Protein 6R17 (pdb70)

Radius of gyration: 38.99 Å; Cα contacts (8 Å, |Δi|>4): 130; chains: 4; bounding box: 137×45×54 Å

Structure (mmCIF, N/CA/C/O backbone):
data_6R17
#
_entry.id   6R17
#
_cell.length_a   88.520
_cell.length_b   24.190
_cell.length_c   88.480
_cell.angle_alpha   90.00
_cell.angle_beta   115.74
_cell.angle_gamma   90.00
#
_symmetry.space_group_name_H-M   'P 1 21 1'
#
loop_
_entity.id
_entity.type
_entity.pdbx_description
1 polymer 'Synaptonemal complex central element protein 2'
2 polymer 'Testis-expressed protein 12'
3 water water
#
loop_
_atom_site.group_PDB
_atom_site.id
_atom_site.type_symbol
_atom_site.label_atom_id
_atom_site.label_alt_id
_atom_site.label_comp_id
_atom_site.label_asym_id
_atom_site.label_entity_id
_atom_site.label_seq_id
_atom_site.pdbx_PDB_ins_code
_atom_site.Cartn_x
_atom_site.Cartn_y
_atom_site.Cartn_z
_atom_site.occupancy
_atom_site.B_iso_or_equiv
_atom_site.auth_seq_id
_atom_site.auth_comp_id
_atom_site.auth_asym_id
_atom_site.auth_atom_id
_atom_site.pdbx_PDB_model_num
ATOM 1 N N . LEU A 1 5 ? -48.004 -16.904 45.490 1.00 103.65 58 LEU A N 1
ATOM 2 C CA . LEU A 1 5 ? -47.033 -17.258 46.518 1.00 105.67 58 LEU A CA 1
ATOM 3 C C . LEU A 1 5 ? -45.812 -17.937 45.906 1.00 119.08 58 LEU A C 1
ATOM 4 O O . LEU A 1 5 ? -44.673 -17.530 46.141 1.00 120.24 58 LEU A O 1
ATOM 9 N N . TYR A 1 6 ? -46.069 -18.982 45.118 1.00 131.46 59 TYR A N 1
ATOM 10 C CA . TYR A 1 6 ? -45.011 -19.625 44.346 1.00 121.36 59 TYR A CA 1
ATOM 11 C C . TYR A 1 6 ? -44.523 -18.688 43.254 1.00 107.02 59 TYR A C 1
ATOM 12 O O . TYR A 1 6 ? -43.314 -18.577 42.988 1.00 104.16 59 TYR A O 1
ATOM 21 N N . PHE A 1 7 ? -45.476 -18.002 42.623 1.00 105.57 60 PHE A N 1
ATOM 22 C CA . PHE A 1 7 ? -45.181 -17.097 41.527 1.00 111.73 60 PHE A CA 1
ATOM 23 C C . PHE A 1 7 ? -44.251 -15.985 41.983 1.00 123.45 60 PHE A C 1
ATOM 24 O O . PHE A 1 7 ? -43.335 -15.606 41.256 1.00 143.15 60 PHE A O 1
ATOM 32 N N . SER A 1 8 ? -44.459 -15.461 43.193 1.00 113.52 61 SER A N 1
ATOM 33 C CA . SER A 1 8 ? -43.569 -14.429 43.719 1.00 117.23 61 SER A CA 1
ATOM 34 C C . SER A 1 8 ? -42.165 -14.966 43.994 1.00 113.87 61 SER A C 1
ATOM 35 O O . SER A 1 8 ? -41.181 -14.235 43.828 1.00 123.41 61 SER A O 1
ATOM 38 N N . SER A 1 9 ? -42.046 -16.222 44.433 1.00 98.74 62 SER A N 1
ATOM 39 C CA . SER A 1 9 ? -40.723 -16.816 44.621 1.00 92.52 62 SER A CA 1
ATOM 40 C C . SER A 1 9 ? -39.974 -16.897 43.294 1.00 101.45 62 SER A C 1
ATOM 41 O O . SER A 1 9 ? -38.811 -16.473 43.183 1.00 110.38 62 SER A O 1
ATOM 44 N N . LEU A 1 10 ? -40.641 -17.406 42.257 1.00 102.13 63 LEU A N 1
ATOM 45 C CA . LEU A 1 10 ? -39.990 -17.417 40.953 1.00 100.01 63 LEU A CA 1
ATOM 46 C C . LEU A 1 10 ? -39.803 -15.999 40.423 1.00 99.33 63 LEU A C 1
ATOM 47 O O . LEU A 1 10 ? -38.927 -15.771 39.588 1.00 108.11 63 LEU A O 1
ATOM 52 N N . ASP A 1 11 ? -40.618 -15.045 40.883 1.00 89.53 64 ASP A N 1
ATOM 53 C CA . ASP A 1 11 ? -40.418 -13.645 40.519 1.00 93.48 64 ASP A CA 1
ATOM 54 C C . ASP A 1 11 ? -39.125 -13.103 41.093 1.00 108.14 64 ASP A C 1
ATOM 55 O O . ASP A 1 11 ? -38.418 -12.333 40.435 1.00 110.61 64 ASP A O 1
ATOM 60 N N . SER A 1 12 ? -38.818 -13.467 42.333 1.00 104.61 65 SER A N 1
ATOM 61 C CA . SER A 1 12 ? -37.534 -13.082 42.899 1.00 121.84 65 SER A CA 1
ATOM 62 C C . SER A 1 12 ? -36.406 -13.750 42.135 1.00 123.98 65 SER A C 1
ATOM 63 O O . SER A 1 12 ? -35.350 -13.147 41.914 1.00 140.68 65 SER A O 1
ATOM 66 N N . SER A 1 13 ? -36.628 -14.991 41.696 1.00 107.42 66 SER A N 1
ATOM 67 C CA . SER A 1 13 ? -35.642 -15.645 40.838 1.00 108.10 66 SER A CA 1
ATOM 68 C C . SER A 1 13 ? -35.429 -14.863 39.542 1.00 103.57 66 SER A C 1
ATOM 69 O O . SER A 1 13 ? -34.290 -14.685 39.095 1.00 116.52 66 SER A O 1
ATOM 72 N N . ILE A 1 14 ? -36.517 -14.389 38.930 1.00 87.12 67 ILE A N 1
ATOM 73 C CA . ILE A 1 14 ? -36.429 -13.607 37.696 1.00 71.41 67 ILE A CA 1
ATOM 74 C C . ILE A 1 14 ? -35.685 -12.296 37.936 1.00 80.87 67 ILE A C 1
ATOM 75 O O . ILE A 1 14 ? -34.832 -11.887 37.130 1.00 98.73 67 ILE A O 1
ATOM 80 N N . ASP A 1 15 ? -35.995 -11.621 39.047 1.00 87.92 68 ASP A N 1
ATOM 81 C CA . ASP A 1 15 ? -35.319 -10.369 39.366 1.00 95.87 68 ASP A CA 1
ATOM 82 C C . ASP A 1 15 ? -33.828 -10.603 39.532 1.00 82.35 68 ASP A C 1
ATOM 83 O O . ASP A 1 15 ? -32.999 -9.866 38.980 1.00 82.42 68 ASP A O 1
ATOM 88 N N . ILE A 1 16 ? -33.472 -11.646 40.282 1.00 78.44 69 ILE A N 1
ATOM 89 C CA . ILE A 1 16 ? -32.068 -11.957 40.510 1.00 80.94 69 ILE A CA 1
ATOM 90 C C . ILE A 1 16 ? -31.369 -12.314 39.203 1.00 87.27 69 ILE A C 1
ATOM 91 O O . ILE A 1 16 ? -30.238 -11.892 38.970 1.00 106.65 69 ILE A O 1
ATOM 96 N N . LEU A 1 17 ? -32.035 -13.056 38.312 1.00 78.22 70 LEU A N 1
ATOM 97 C CA . LEU A 1 17 ? -31.399 -13.417 37.042 1.00 69.27 70 LEU A CA 1
ATOM 98 C C . LEU A 1 17 ? -31.128 -12.195 36.171 1.00 79.85 70 LEU A C 1
ATOM 99 O O . LEU A 1 17 ? -30.016 -12.021 35.652 1.00 97.21 70 LEU A O 1
ATOM 104 N N . GLN A 1 18 ? -32.134 -11.336 35.992 1.00 75.48 71 GLN A N 1
ATOM 105 C CA . GLN A 1 18 ? -31.932 -10.150 35.160 1.00 83.48 71 GLN A CA 1
ATOM 106 C C . GLN A 1 18 ? -30.865 -9.231 35.756 1.00 82.38 71 GLN A C 1
ATOM 107 O O . GLN A 1 18 ? -29.997 -8.705 35.036 1.00 93.48 71 GLN A O 1
ATOM 113 N N . LYS A 1 19 ? -30.912 -9.028 37.075 1.00 69.25 72 LYS A N 1
ATOM 114 C CA . LYS A 1 19 ? -29.958 -8.133 37.716 1.00 70.00 72 LYS A CA 1
ATOM 115 C C . LYS A 1 19 ? -28.553 -8.725 37.703 1.00 68.16 72 LYS A C 1
ATOM 116 O O . LYS A 1 19 ? -27.569 -7.989 37.553 1.00 89.58 72 LYS A O 1
ATOM 122 N N . ARG A 1 20 ? -28.441 -10.049 37.846 1.00 67.04 73 ARG A N 1
ATOM 123 C CA . ARG A 1 20 ? -27.155 -10.715 37.684 1.00 65.43 73 ARG A CA 1
ATOM 124 C C . ARG A 1 20 ? -26.618 -10.511 36.282 1.00 69.26 73 ARG A C 1
ATOM 125 O O . ARG A 1 20 ? -25.408 -10.369 36.092 1.00 83.44 73 ARG A O 1
ATOM 133 N N . ALA A 1 21 ? -27.505 -10.519 35.282 1.00 65.20 74 ALA A N 1
ATOM 134 C CA . ALA A 1 21 ? -27.065 -10.294 33.909 1.00 62.28 74 ALA A CA 1
ATOM 135 C C . ALA A 1 21 ? -26.465 -8.904 33.751 1.00 70.51 74 ALA A C 1
ATOM 136 O O . ALA A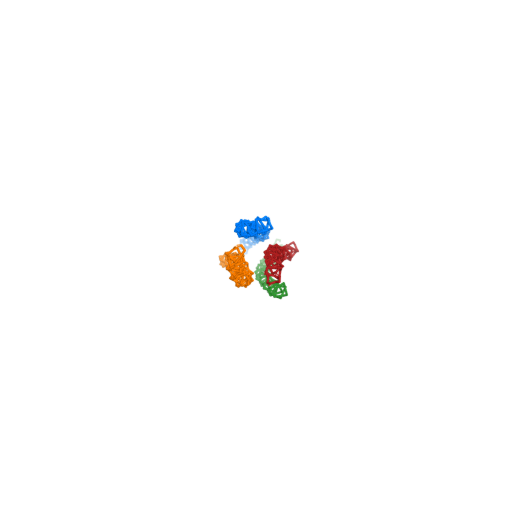 1 21 ? -25.371 -8.747 33.188 1.00 80.12 74 ALA A O 1
ATOM 138 N N . GLN A 1 22 ? -27.166 -7.885 34.260 1.00 74.78 75 GLN A N 1
ATOM 139 C CA . GLN A 1 22 ? -26.635 -6.521 34.195 1.00 68.18 75 GLN A CA 1
ATOM 140 C C . GLN A 1 22 ? -25.298 -6.398 34.922 1.00 65.22 75 GLN A C 1
ATOM 141 O O . GLN A 1 22 ? -24.331 -5.839 34.379 1.00 71.37 75 GLN A O 1
ATOM 147 N N . GLU A 1 23 ? -25.227 -6.906 36.157 1.00 69.64 76 GLU A N 1
ATOM 148 C CA . GLU A 1 23 ? -23.978 -6.849 36.913 1.00 74.85 76 GLU A CA 1
ATOM 149 C C . GLU A 1 23 ? -22.851 -7.571 36.181 1.00 92.68 76 GLU A C 1
ATOM 150 O O . GLU A 1 23 ? -21.702 -7.120 36.198 1.00 112.73 76 GLU A O 1
ATOM 156 N N . LEU A 1 24 ? -23.159 -8.702 35.542 1.00 76.23 77 LEU A N 1
ATOM 157 C CA . LEU A 1 24 ? -22.146 -9.439 34.796 1.00 65.74 77 LEU A CA 1
ATOM 158 C C . LEU A 1 24 ? -21.647 -8.643 33.595 1.00 66.89 77 LEU A C 1
ATOM 159 O O . LEU A 1 24 ? -20.448 -8.656 33.291 1.00 64.22 77 LEU A O 1
ATOM 164 N N . ILE A 1 25 ? -22.548 -7.961 32.883 1.00 69.70 78 ILE A N 1
ATOM 165 C CA . ILE A 1 25 ? -22.099 -7.133 31.762 1.00 61.45 78 ILE A CA 1
ATOM 166 C C . ILE A 1 25 ? -21.187 -6.014 32.259 1.00 59.93 78 ILE A C 1
ATOM 167 O O . ILE A 1 25 ? -20.159 -5.702 31.639 1.00 73.76 78 ILE A O 1
ATOM 172 N N . GLU A 1 26 ? -21.546 -5.394 33.388 1.00 72.13 79 GLU A N 1
ATOM 173 C CA . GLU A 1 26 ? -20.688 -4.354 33.957 1.00 66.65 79 GLU A CA 1
ATOM 174 C C . GLU A 1 26 ? -19.329 -4.919 34.370 1.00 61.67 79 GLU A C 1
ATOM 175 O O . GLU A 1 26 ? -18.291 -4.261 34.200 1.00 75.19 79 GLU A O 1
ATOM 181 N N . ASN A 1 27 ? -19.321 -6.128 34.936 1.00 60.86 80 ASN A N 1
ATOM 182 C CA . ASN A 1 27 ? -18.059 -6.780 35.271 1.00 62.27 80 ASN A CA 1
ATOM 183 C C . ASN A 1 27 ? -17.216 -7.010 34.025 1.00 70.87 80 ASN A C 1
ATOM 184 O O . ASN A 1 27 ? -15.994 -6.842 34.058 1.00 85.00 80 ASN A O 1
ATOM 189 N N . ILE A 1 28 ? -17.847 -7.424 32.924 1.00 68.09 81 ILE A N 1
ATOM 190 C CA . ILE A 1 28 ? -17.108 -7.606 31.675 1.00 65.25 81 ILE A CA 1
ATOM 191 C C . ILE A 1 28 ? -16.500 -6.284 31.220 1.00 59.53 81 ILE A C 1
ATOM 192 O O . ILE A 1 28 ? -15.361 -6.243 30.740 1.00 61.22 81 ILE A O 1
ATOM 197 N N . ASN A 1 29 ? -17.245 -5.184 31.364 1.00 65.40 82 ASN A N 1
ATOM 198 C CA . ASN A 1 29 ? -16.709 -3.879 30.979 1.00 57.82 82 ASN A CA 1
ATOM 199 C C . ASN A 1 29 ? -15.477 -3.524 31.808 1.00 58.38 82 ASN A C 1
ATOM 200 O O . ASN A 1 29 ? -14.443 -3.102 31.266 1.00 67.85 82 ASN A O 1
ATOM 205 N N . LYS A 1 30 ? -15.578 -3.664 33.134 1.00 59.24 83 LYS A N 1
ATOM 206 C CA . LYS A 1 30 ? -14.420 -3.368 33.976 1.00 59.87 83 LYS A CA 1
ATOM 207 C C . LYS A 1 30 ? -13.248 -4.287 33.650 1.00 61.50 83 LYS A C 1
ATOM 208 O O . LYS A 1 30 ? -12.089 -3.855 33.671 1.00 87.43 83 LYS A O 1
ATOM 214 N N . SER A 1 31 ? -13.526 -5.563 33.366 1.00 55.99 84 SER A N 1
ATOM 215 C CA . SER A 1 31 ? -12.460 -6.489 32.997 1.00 58.52 84 SER A CA 1
ATOM 216 C C . SER A 1 31 ? -11.781 -6.062 31.701 1.00 65.56 84 SER A C 1
ATOM 217 O O . SER A 1 31 ? -10.557 -6.174 31.568 1.00 68.35 84 SER A O 1
ATOM 220 N N . ARG A 1 32 ? -12.559 -5.569 30.733 1.00 80.85 85 ARG A N 1
ATOM 221 C CA . ARG A 1 32 ? -11.968 -5.075 29.492 1.00 66.83 85 ARG A CA 1
ATOM 222 C C . ARG A 1 32 ? -11.065 -3.880 29.760 1.00 64.06 85 ARG A C 1
ATOM 223 O O . ARG A 1 32 ? -9.966 -3.778 29.198 1.00 58.72 85 ARG A O 1
ATOM 231 N N . GLN A 1 33 ? -11.517 -2.963 30.619 1.00 60.72 86 GLN A N 1
ATOM 232 C CA . GLN A 1 33 ? -10.697 -1.801 30.960 1.00 68.37 86 GLN A CA 1
ATOM 233 C C . GLN A 1 33 ? -9.396 -2.221 31.637 1.00 75.63 86 GLN A C 1
ATOM 234 O O 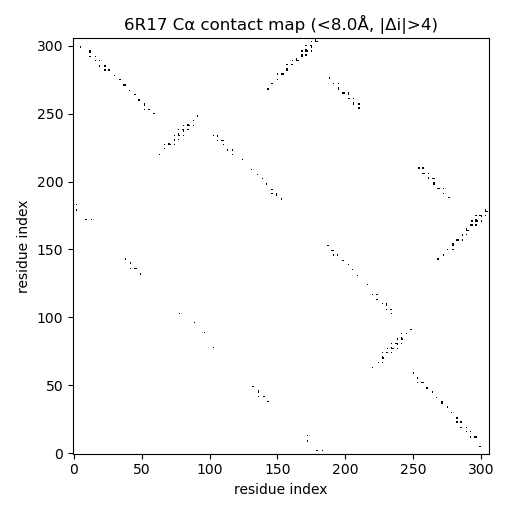. GLN A 1 33 ? -8.313 -1.712 31.307 1.00 85.62 86 GLN A O 1
ATOM 240 N N . LYS A 1 34 ? -9.487 -3.158 32.584 1.00 61.21 87 LYS A N 1
ATOM 241 C CA . LYS A 1 34 ? -8.301 -3.655 33.273 1.00 59.48 87 LYS A CA 1
ATOM 242 C C . LYS A 1 34 ? -7.336 -4.304 32.285 1.00 52.79 87 LYS A C 1
ATOM 243 O O . LYS A 1 34 ? -6.118 -4.075 32.349 1.00 62.78 87 LYS A O 1
ATOM 249 N N . ASP A 1 35 ? -7.866 -5.104 31.351 1.00 66.80 88 ASP A N 1
ATOM 250 C CA . ASP A 1 35 ? -7.011 -5.756 30.363 1.00 49.08 88 ASP A CA 1
ATOM 251 C C . ASP A 1 35 ? -6.317 -4.728 29.481 1.00 49.37 88 ASP A C 1
ATOM 252 O O . ASP A 1 35 ? -5.135 -4.879 29.154 1.00 62.01 88 ASP A O 1
ATOM 257 N N . HIS A 1 36 ? -7.041 -3.678 29.082 1.00 63.54 89 HIS A N 1
ATOM 258 C CA . HIS A 1 36 ? -6.450 -2.645 28.235 1.00 61.03 89 HIS A CA 1
ATOM 259 C C . HIS A 1 36 ? -5.325 -1.915 28.958 1.00 50.58 89 HIS A C 1
ATOM 260 O O . HIS A 1 36 ? -4.259 -1.659 28.380 1.00 61.01 89 HIS A O 1
ATOM 267 N N . ALA A 1 37 ? -5.546 -1.561 30.227 1.00 52.54 90 ALA A N 1
ATOM 268 C CA . ALA A 1 37 ? -4.490 -0.887 30.979 1.00 53.87 90 ALA A CA 1
ATOM 269 C C . ALA A 1 37 ? -3.256 -1.773 31.107 1.00 52.30 90 ALA A C 1
ATOM 270 O O . ALA A 1 37 ? -2.118 -1.310 30.915 1.00 80.67 90 ALA A O 1
ATOM 272 N N . LEU A 1 38 ? -3.461 -3.058 31.418 1.00 51.34 91 LEU A N 1
ATOM 273 C CA . LEU A 1 38 ? -2.336 -3.975 31.556 1.00 50.28 91 LEU A CA 1
ATOM 274 C C . LEU A 1 38 ? -1.565 -4.094 30.238 1.00 51.48 91 LEU A C 1
ATOM 275 O O . LEU A 1 38 ? -0.336 -4.045 30.221 1.00 63.97 91 LEU A O 1
ATOM 280 N N A MET A 1 39 ? -2.312 -4.249 29.137 0.43 61.26 92 MET A N 1
ATOM 281 N N B MET A 1 39 ? -2.305 -4.257 29.136 0.57 62.17 92 MET A N 1
ATOM 282 C CA A MET A 1 39 ? -1.709 -4.310 27.806 0.43 59.66 92 MET A CA 1
ATOM 283 C CA B MET A 1 39 ? -1.670 -4.326 27.820 0.57 58.98 92 MET A CA 1
ATOM 284 C C A MET A 1 39 ? -0.827 -3.097 27.534 0.43 64.60 92 MET A C 1
ATOM 285 C C B MET A 1 39 ? -0.815 -3.090 27.538 0.57 64.19 92 MET A C 1
ATOM 286 O O A MET A 1 39 ? 0.348 -3.243 27.161 0.43 69.71 92 MET A O 1
ATOM 287 O O B MET A 1 39 ? 0.354 -3.214 27.150 0.57 70.49 92 MET A O 1
ATOM 296 N N . THR A 1 40 ? -1.368 -1.890 27.744 1.00 70.09 93 THR A N 1
ATOM 297 C CA . THR A 1 40 ? -0.643 -0.670 27.381 1.00 58.02 93 THR A CA 1
ATOM 298 C C . THR A 1 40 ? 0.605 -0.476 28.239 1.00 77.61 93 THR A C 1
ATOM 299 O O . THR A 1 40 ? 1.664 -0.077 27.728 1.00 108.34 93 THR A O 1
ATOM 303 N N . ASN A 1 41 ? 0.495 -0.684 29.558 1.00 73.26 94 ASN A N 1
ATOM 304 C CA . ASN A 1 41 ? 1.679 -0.499 30.396 1.00 77.93 94 ASN A CA 1
ATOM 305 C C . ASN A 1 41 ? 2.739 -1.562 30.148 1.00 81.10 94 ASN A C 1
ATOM 306 O O . ASN A 1 41 ? 3.939 -1.262 30.202 1.00 96.98 94 ASN A O 1
ATOM 311 N N . PHE A 1 42 ? 2.334 -2.813 29.899 1.00 54.38 95 PHE A N 1
ATOM 312 C CA . PHE A 1 42 ? 3.341 -3.822 29.594 1.00 46.20 95 PHE A CA 1
ATOM 313 C C . PHE A 1 42 ? 4.043 -3.503 28.283 1.00 46.37 95 PHE A C 1
ATOM 314 O O . PHE A 1 42 ? 5.267 -3.631 28.188 1.00 55.86 95 PHE A O 1
ATOM 322 N N . ARG A 1 43 ? 3.291 -3.062 27.266 1.00 57.92 96 ARG A N 1
ATOM 323 C CA . ARG A 1 43 ? 3.913 -2.672 26.002 1.00 46.12 96 ARG A CA 1
ATOM 324 C C . ARG A 1 43 ? 4.879 -1.505 26.188 1.00 64.45 96 ARG A C 1
ATOM 325 O O . ARG A 1 43 ? 5.988 -1.509 25.632 1.00 93.34 96 ARG A O 1
ATOM 333 N N . ASN A 1 44 ? 4.474 -0.494 26.961 1.00 52.25 97 ASN A N 1
ATOM 334 C CA . ASN A 1 44 ? 5.334 0.664 27.198 1.00 53.58 97 ASN A CA 1
ATOM 335 C C . ASN A 1 44 ? 6.623 0.265 27.908 1.00 75.84 97 ASN A C 1
ATOM 336 O O . ASN A 1 44 ? 7.721 0.668 27.500 1.00 105.72 97 ASN A O 1
ATOM 341 N N . SER A 1 45 ? 6.509 -0.481 29.011 1.00 62.05 98 SER A N 1
ATOM 342 C CA . SER A 1 45 ? 7.708 -0.865 29.745 1.00 64.12 98 SER A CA 1
ATOM 343 C C . SER A 1 45 ? 8.587 -1.781 28.903 1.00 73.37 98 SER A C 1
ATOM 344 O O . SER A 1 45 ? 9.818 -1.740 29.019 1.00 98.95 98 SER A O 1
ATOM 347 N N . LEU A 1 46 ? 7.974 -2.589 28.033 1.00 66.87 99 LEU A N 1
ATOM 348 C CA . LEU A 1 46 ? 8.739 -3.425 27.116 1.00 58.75 99 LEU A CA 1
ATOM 349 C C . LEU A 1 46 ? 9.563 -2.568 26.165 1.00 65.33 99 LEU A C 1
ATOM 350 O O . LEU A 1 46 ? 10.754 -2.825 25.946 1.00 80.28 99 LEU A O 1
ATOM 355 N N . LYS A 1 47 ? 8.932 -1.552 25.570 1.00 77.13 100 LYS A N 1
ATOM 356 C CA . LYS A 1 47 ? 9.657 -0.662 24.667 1.00 70.93 100 LYS A CA 1
ATOM 357 C C . LYS A 1 47 ? 10.772 0.075 25.402 1.00 76.18 100 LYS A C 1
ATOM 358 O O . LYS A 1 47 ? 11.858 0.284 24.848 1.00 104.77 100 LYS A O 1
ATOM 364 N N . THR A 1 48 ? 10.524 0.477 26.651 1.00 61.21 101 THR A N 1
ATOM 365 C CA . THR A 1 48 ? 11.569 1.131 27.438 1.00 61.29 101 THR A CA 1
ATOM 366 C C . THR A 1 48 ? 12.743 0.185 27.680 1.00 76.66 101 THR A C 1
ATOM 367 O O . THR A 1 48 ? 13.912 0.587 27.588 1.00 95.18 101 THR A O 1
ATOM 371 N N . LYS A 1 49 ? 12.449 -1.082 27.981 1.00 77.94 102 LYS A N 1
ATOM 372 C CA . LYS A 1 49 ? 13.505 -2.067 28.195 1.00 67.72 102 LYS A CA 1
ATOM 373 C C . LYS A 1 49 ? 14.309 -2.282 26.915 1.00 53.95 102 LYS A C 1
ATOM 374 O O . LYS A 1 49 ? 15.542 -2.410 26.953 1.00 54.10 102 LYS A O 1
ATOM 380 N N . VAL A 1 50 ? 13.622 -2.319 25.770 1.00 40.70 103 VAL A N 1
ATOM 381 C CA . VAL A 1 50 ? 14.307 -2.455 24.485 1.00 39.96 103 VAL A CA 1
ATOM 382 C C . VAL A 1 50 ? 15.201 -1.248 24.232 1.00 67.51 103 VAL A C 1
ATOM 383 O O . VAL A 1 50 ? 16.311 -1.374 23.697 1.00 77.60 103 VAL A O 1
ATOM 387 N N . SER A 1 51 ? 14.726 -0.056 24.601 1.00 66.68 104 SER A N 1
ATOM 388 C CA . SER A 1 51 ? 15.554 1.140 24.484 1.00 72.20 104 SER A CA 1
ATOM 389 C C . SER A 1 51 ? 16.802 1.025 25.348 1.00 76.70 104 SER A C 1
ATOM 390 O O . SER A 1 51 ? 17.895 1.417 24.926 1.00 99.68 104 SER A O 1
ATOM 393 N N . ASP A 1 52 ? 16.660 0.484 26.561 1.00 63.33 105 ASP A N 1
ATOM 394 C CA . ASP A 1 52 ? 17.825 0.287 27.423 1.00 57.22 105 ASP A CA 1
ATOM 395 C C . ASP A 1 52 ? 18.820 -0.684 26.793 1.00 52.55 105 ASP A C 1
ATOM 396 O O . ASP A 1 52 ? 20.040 -0.476 26.861 1.00 67.11 105 ASP A O 1
ATOM 401 N N . LEU A 1 53 ? 18.315 -1.755 26.177 1.00 54.23 106 LEU A N 1
ATOM 402 C CA . LEU A 1 53 ? 19.210 -2.725 25.550 1.00 49.90 106 LEU A CA 1
ATOM 403 C C . LEU A 1 53 ? 19.946 -2.112 24.363 1.00 55.61 106 LEU A C 1
ATOM 404 O O . LEU A 1 53 ? 21.157 -2.318 24.197 1.00 72.50 106 LEU A O 1
ATOM 409 N N . THR A 1 54 ? 19.227 -1.355 23.529 1.00 61.48 107 THR A N 1
ATOM 410 C CA . THR A 1 54 ? 19.871 -0.639 22.432 1.00 61.08 107 THR A CA 1
ATOM 411 C C . THR A 1 54 ? 20.914 0.337 22.963 1.00 54.60 107 THR A C 1
ATOM 412 O O . THR A 1 54 ? 21.988 0.502 22.369 1.00 57.89 107 THR A O 1
ATOM 416 N N . GLU A 1 55 ? 20.611 0.985 24.089 1.00 57.96 108 GLU A N 1
ATOM 417 C CA . GLU A 1 55 ? 21.539 1.924 24.707 1.00 64.75 108 GLU A CA 1
ATOM 418 C C . GLU A 1 55 ? 22.839 1.233 25.101 1.00 75.87 108 GLU A C 1
ATOM 419 O O . GLU A 1 55 ? 23.935 1.734 24.820 1.00 89.89 108 GLU A O 1
ATOM 425 N N . LYS A 1 56 ? 22.736 0.070 25.749 1.00 87.06 109 LYS A N 1
ATOM 426 C CA . LYS A 1 56 ? 23.944 -0.649 26.157 1.00 83.43 109 LYS A CA 1
ATOM 427 C C . LYS A 1 56 ? 24.724 -1.167 24.952 1.00 61.38 109 LYS A C 1
ATOM 428 O O . LYS A 1 56 ? 25.965 -1.175 24.964 1.00 67.71 109 LYS A O 1
ATOM 434 N N . LEU A 1 57 ? 24.020 -1.611 23.906 1.00 55.31 110 LEU A N 1
ATOM 435 C CA . LEU A 1 57 ? 24.712 -2.022 22.686 1.00 51.16 110 LEU A CA 1
ATOM 436 C C . LEU A 1 57 ? 25.510 -0.865 22.097 1.00 50.41 110 LEU A C 1
ATOM 437 O O . LEU A 1 57 ? 26.681 -1.026 21.723 1.00 50.22 110 LEU A O 1
ATOM 442 N N . GLU A 1 58 ? 24.886 0.313 22.006 1.00 52.64 111 GLU A N 1
ATOM 443 C CA . GLU A 1 58 ? 25.595 1.478 21.490 1.00 65.14 111 GLU A CA 1
ATOM 444 C C . GLU A 1 58 ? 26.772 1.845 22.382 1.00 73.58 111 GLU A C 1
ATOM 445 O O . GLU A 1 58 ? 27.824 2.260 21.888 1.00 84.03 111 GLU A O 1
ATOM 451 N N . GLU A 1 59 ? 26.622 1.675 23.698 1.00 60.35 112 GLU A N 1
ATOM 452 C CA . GLU A 1 59 ? 27.722 1.968 24.613 1.00 59.22 112 GLU A CA 1
ATOM 453 C C . GLU A 1 59 ? 28.927 1.069 24.342 1.00 55.91 112 GLU A C 1
ATOM 454 O O . GLU A 1 59 ? 30.064 1.548 24.224 1.00 69.85 112 GLU A O 1
ATOM 460 N N . ARG A 1 60 ? 28.696 -0.243 24.231 1.00 52.54 113 ARG A N 1
ATOM 461 C CA . ARG A 1 60 ? 29.815 -1.153 23.980 1.00 61.37 113 ARG A CA 1
ATOM 462 C C . ARG A 1 60 ? 30.448 -0.921 22.611 1.00 47.32 113 ARG A C 1
ATOM 463 O O . ARG A 1 60 ? 31.682 -0.939 22.477 1.00 58.72 113 ARG A O 1
ATOM 471 N N . ILE A 1 61 ? 29.626 -0.702 21.581 1.00 48.07 114 ILE A N 1
ATOM 472 C CA . ILE A 1 61 ? 30.176 -0.436 20.255 1.00 44.88 114 ILE A CA 1
ATOM 473 C C . ILE A 1 61 ? 30.989 0.850 20.270 1.00 52.36 114 ILE A C 1
ATOM 474 O O . ILE A 1 61 ? 32.043 0.949 19.624 1.00 74.57 114 ILE A O 1
ATOM 479 N N . TYR A 1 62 ? 30.514 1.857 21.005 1.00 63.10 115 TYR A N 1
ATOM 480 C CA . TYR A 1 62 ? 31.267 3.096 21.110 1.00 78.90 115 TYR A CA 1
ATOM 481 C C . TYR A 1 62 ? 32.607 2.866 21.792 1.00 86.09 115 TYR A C 1
ATOM 482 O O . TYR A 1 62 ? 33.614 3.462 21.402 1.00 110.64 115 TYR A O 1
ATOM 491 N N . GLN A 1 63 ? 32.634 2.031 22.833 1.00 85.87 116 GLN A N 1
ATOM 492 C CA . GLN A 1 63 ? 33.909 1.733 23.483 1.00 78.15 116 GLN A CA 1
ATOM 493 C C . GLN A 1 63 ? 34.872 1.050 22.516 1.00 83.23 116 GLN A C 1
ATOM 494 O O . GLN A 1 63 ? 36.074 1.353 22.501 1.00 80.88 116 GLN A O 1
ATOM 500 N N . ILE A 1 64 ? 34.357 0.136 21.690 1.00 73.67 117 ILE A N 1
ATOM 501 C CA . ILE A 1 64 ? 35.204 -0.526 20.696 1.00 55.90 117 ILE A CA 1
ATOM 502 C C . ILE A 1 64 ? 35.774 0.493 19.713 1.00 62.90 117 ILE A C 1
ATOM 503 O O . ILE A 1 64 ? 36.974 0.482 19.401 1.00 75.65 117 ILE A O 1
ATOM 508 N N . TYR A 1 65 ? 34.923 1.396 19.214 1.00 51.84 118 TYR A N 1
ATOM 509 C CA . TYR A 1 65 ? 35.393 2.411 18.272 1.00 46.04 118 TYR A CA 1
ATOM 510 C C . TYR A 1 65 ? 36.388 3.368 18.921 1.00 55.15 118 TYR A C 1
ATOM 511 O O . TYR A 1 65 ? 37.340 3.818 18.274 1.00 79.77 118 TYR A O 1
ATOM 520 N N . ASN A 1 66 ? 36.176 3.703 20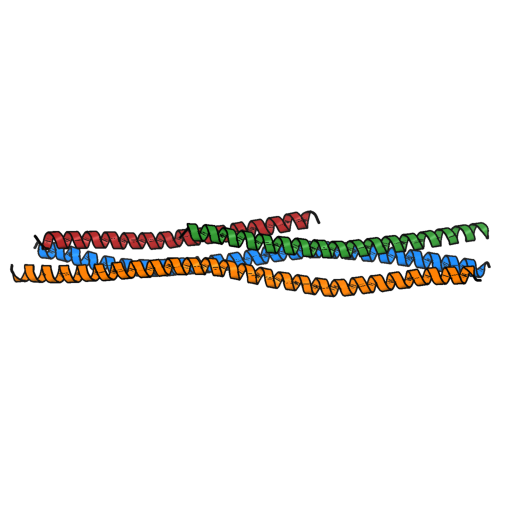.195 1.00 53.33 119 ASN A N 1
ATOM 521 C CA . ASN A 1 66 ? 37.105 4.585 20.894 1.00 45.69 119 ASN A CA 1
ATOM 522 C C . ASN A 1 66 ? 38.473 3.933 21.039 1.00 45.67 119 ASN A C 1
ATOM 523 O O . ASN A 1 66 ? 39.505 4.586 20.842 1.00 63.82 119 ASN A O 1
ATOM 528 N N . ASP A 1 67 ? 38.502 2.643 21.384 1.00 54.79 120 ASP A N 1
ATOM 529 C CA . ASP A 1 67 ? 39.779 1.938 21.453 1.00 56.11 120 ASP A CA 1
ATOM 530 C C . ASP A 1 67 ? 40.444 1.866 20.082 1.00 53.74 120 ASP A C 1
ATOM 531 O O . ASP A 1 67 ? 41.670 2.009 19.967 1.00 48.80 120 ASP A O 1
ATOM 536 N N . HIS A 1 68 ? 39.648 1.657 19.029 1.00 56.45 121 HIS A N 1
ATOM 537 C CA . HIS A 1 68 ? 40.199 1.666 17.676 1.00 47.49 121 HIS A CA 1
ATOM 538 C C . HIS A 1 68 ? 40.835 3.012 17.348 1.00 57.69 121 HIS A C 1
ATOM 539 O O . HIS A 1 68 ? 41.932 3.067 16.778 1.00 68.28 121 HIS A O 1
ATOM 546 N N . ASN A 1 69 ? 40.162 4.109 17.705 1.00 57.21 122 ASN A N 1
ATOM 547 C CA . ASN A 1 69 ? 40.707 5.436 17.431 1.00 59.19 122 ASN A CA 1
ATOM 548 C C . ASN A 1 69 ? 41.968 5.696 18.241 1.00 73.71 122 ASN A C 1
ATOM 549 O O . ASN A 1 69 ? 42.911 6.323 17.747 1.00 88.86 122 ASN A O 1
ATOM 554 N N . LYS A 1 70 ? 42.000 5.223 19.488 1.00 67.52 123 LYS A N 1
ATOM 555 C CA . LYS A 1 70 ? 43.200 5.362 20.307 1.00 63.54 123 LYS A CA 1
ATOM 556 C C . LYS A 1 70 ? 44.381 4.644 19.664 1.00 57.93 123 LYS A C 1
ATOM 557 O O . LYS A 1 70 ? 45.484 5.201 19.556 1.00 64.93 123 LYS A O 1
ATOM 563 N N . ILE A 1 71 ? 44.153 3.415 19.193 1.00 58.16 124 ILE A N 1
ATOM 564 C CA . ILE A 1 71 ? 45.222 2.650 18.557 1.00 60.35 124 ILE A CA 1
ATOM 565 C C . ILE A 1 71 ? 45.672 3.329 17.268 1.00 44.30 124 ILE A C 1
ATOM 566 O O . ILE A 1 71 ? 46.876 3.427 16.986 1.00 58.06 124 ILE A O 1
ATOM 571 N N . ILE A 1 72 ? 44.717 3.818 16.473 1.00 38.93 125 ILE A N 1
ATOM 572 C CA . ILE A 1 72 ? 45.055 4.474 15.213 1.00 50.67 125 ILE A CA 1
ATOM 573 C C . ILE A 1 72 ? 45.882 5.727 15.469 1.00 48.21 125 ILE A C 1
ATOM 574 O O . ILE A 1 72 ? 46.891 5.967 14.796 1.00 70.99 125 ILE A O 1
ATOM 579 N N . GLN A 1 73 ? 45.477 6.539 16.448 1.00 51.93 126 GLN A N 1
ATOM 580 C CA . GLN A 1 73 ? 46.214 7.763 16.744 1.00 72.69 126 GLN A CA 1
ATOM 581 C C . GLN A 1 73 ? 47.621 7.453 17.237 1.00 79.19 126 GLN A C 1
ATOM 582 O O . GLN A 1 73 ? 48.587 8.112 16.831 1.00 92.04 126 GLN A O 1
ATOM 588 N N . GLU A 1 74 ? 47.761 6.448 18.109 1.00 75.72 127 GLU A N 1
ATOM 589 C CA . GLU A 1 74 ? 49.090 6.089 18.597 1.00 74.23 127 GLU A CA 1
ATOM 590 C C . GLU A 1 74 ? 49.993 5.635 17.454 1.00 78.38 127 GLU A C 1
ATOM 591 O O . GLU A 1 74 ? 51.145 6.076 17.342 1.00 91.08 127 GLU A O 1
ATOM 597 N N . LYS A 1 75 ? 49.482 4.756 16.589 1.00 55.33 128 LYS A N 1
ATOM 598 C CA . LYS A 1 75 ? 50.304 4.251 15.494 1.00 47.18 128 LYS A CA 1
ATOM 599 C C . LYS A 1 75 ? 50.645 5.350 14.491 1.00 45.93 128 LYS A C 1
ATOM 600 O O . LYS A 1 75 ? 51.766 5.394 13.968 1.00 38.23 128 LYS A O 1
ATOM 606 N N . LEU A 1 76 ? 49.708 6.269 14.236 1.00 38.05 129 LEU A N 1
ATOM 607 C CA . LEU A 1 76 ? 49.999 7.382 13.336 1.00 41.02 129 LEU A CA 1
ATOM 608 C C . LEU A 1 76 ? 51.060 8.306 13.916 1.00 53.82 129 LEU A C 1
ATOM 609 O O . LEU A 1 76 ? 51.947 8.770 13.190 1.00 66.70 129 LEU A O 1
ATOM 614 N N . GLN A 1 77 ? 50.981 8.599 15.216 1.00 64.51 130 GLN A N 1
ATOM 615 C CA . GLN A 1 77 ? 51.996 9.443 15.840 1.00 65.79 130 GLN A CA 1
ATOM 616 C C . GLN A 1 77 ? 53.365 8.775 15.789 1.00 63.69 130 GLN A C 1
ATOM 617 O O . GLN A 1 77 ? 54.381 9.426 15.500 1.00 72.32 130 GLN A O 1
ATOM 623 N N . GLU A 1 78 ? 53.408 7.471 16.068 1.00 50.03 131 GLU A N 1
ATOM 624 C CA . GLU A 1 78 ? 54.675 6.751 16.019 1.00 48.58 131 GLU A CA 1
ATOM 625 C C . GLU A 1 78 ? 55.253 6.774 14.603 1.00 58.05 131 GLU A C 1
ATOM 626 O O . GLU A 1 78 ? 56.460 6.982 14.417 1.00 69.23 131 GLU A O 1
ATOM 632 N N . PHE A 1 79 ? 54.399 6.586 13.587 1.00 66.25 132 PHE A N 1
ATOM 633 C CA . PHE A 1 79 ? 54.863 6.654 12.201 1.00 41.83 132 PHE A CA 1
ATOM 634 C C . PHE A 1 79 ? 55.375 8.046 11.849 1.00 44.32 132 PHE A C 1
ATOM 635 O O . PHE A 1 79 ? 56.379 8.181 11.141 1.00 52.32 132 PHE A O 1
ATOM 643 N N . THR A 1 80 ? 54.686 9.092 12.313 1.00 51.85 133 THR A N 1
ATOM 644 C CA . THR A 1 80 ? 55.133 10.453 12.030 1.00 41.29 133 THR A CA 1
ATOM 645 C C . THR A 1 80 ? 56.502 10.724 12.641 1.00 59.42 133 THR A C 1
ATOM 646 O O . THR A 1 80 ? 57.365 11.347 12.008 1.00 78.41 133 THR A O 1
ATOM 650 N N . GLN A 1 81 ? 56.727 10.251 13.866 1.00 76.45 134 GLN A N 1
ATOM 651 C CA . GLN A 1 81 ? 58.046 10.413 14.474 1.00 72.90 134 GLN A CA 1
ATOM 652 C C . GLN A 1 81 ? 59.116 9.614 13.739 1.00 67.58 134 GLN A C 1
ATOM 653 O O . GLN A 1 81 ? 60.243 10.094 13.570 1.00 79.58 134 GLN A O 1
ATOM 659 N N . LYS A 1 82 ? 58.800 8.390 13.311 1.00 60.06 135 LYS A N 1
ATOM 660 C CA . LYS A 1 82 ? 59.773 7.631 12.529 1.00 44.50 135 LYS A CA 1
ATOM 661 C C . LYS A 1 82 ? 60.113 8.364 11.235 1.00 47.83 135 LYS A C 1
ATOM 662 O O . LYS A 1 82 ? 61.280 8.410 10.817 1.00 49.46 135 LYS A O 1
ATOM 668 N N . MET A 1 83 ? 59.100 8.959 10.599 1.00 51.01 136 MET A N 1
ATOM 669 C CA . MET A 1 83 ? 59.317 9.719 9.373 1.00 57.88 136 MET A CA 1
ATOM 670 C C . MET A 1 83 ? 60.204 10.930 9.632 1.00 60.78 136 MET A C 1
ATOM 671 O O . MET A 1 83 ? 61.089 11.246 8.828 1.00 63.83 136 MET A O 1
ATOM 676 N N . ALA A 1 84 ? 59.979 11.623 10.752 1.00 60.60 137 ALA A N 1
ATOM 677 C CA . ALA A 1 84 ? 60.813 12.773 11.091 1.00 68.62 137 ALA A CA 1
ATOM 678 C C . ALA A 1 84 ? 62.251 12.345 11.355 1.00 75.74 137 ALA A C 1
ATOM 679 O O . ALA A 1 84 ? 63.198 13.040 10.962 1.00 90.81 137 ALA A O 1
ATOM 681 N N . LYS A 1 85 ? 62.429 11.203 12.022 1.00 60.12 138 LYS A N 1
ATOM 682 C CA . LYS A 1 85 ? 63.771 10.693 12.280 1.00 51.00 138 LYS A CA 1
ATOM 683 C C . LYS A 1 85 ? 64.485 10.386 10.971 1.00 45.17 138 LYS A C 1
ATOM 684 O O . LYS A 1 85 ? 65.668 10.711 10.803 1.00 47.26 138 LYS A O 1
ATOM 690 N N . ILE A 1 86 ? 63.764 9.797 10.014 1.00 45.76 139 ILE A N 1
ATOM 691 C CA . ILE A 1 86 ? 64.360 9.492 8.717 1.00 40.89 139 ILE A CA 1
ATOM 692 C C . ILE A 1 86 ? 64.695 10.771 7.964 1.00 49.15 139 ILE A C 1
ATOM 693 O O . ILE A 1 86 ? 65.741 10.868 7.310 1.00 44.71 139 ILE A O 1
ATOM 698 N N . SER A 1 87 ? 63.817 11.772 8.043 1.00 56.47 140 SER A N 1
ATOM 699 C CA . SER A 1 87 ? 64.076 13.043 7.374 1.00 63.27 140 SER A CA 1
ATOM 700 C C . SER A 1 87 ? 65.337 13.697 7.922 1.00 74.46 140 SER A C 1
ATOM 701 O O . SER A 1 87 ? 66.186 14.177 7.161 1.00 93.44 140 SER A O 1
ATOM 704 N N . HIS A 1 88 ? 65.483 13.708 9.248 1.00 77.94 141 HIS A N 1
ATOM 705 C CA . HIS A 1 88 ? 66.671 14.297 9.860 1.00 65.03 141 HIS A CA 1
ATOM 706 C C . HIS A 1 88 ? 67.930 13.521 9.485 1.00 61.05 141 HIS A C 1
ATOM 707 O O . HIS A 1 88 ? 68.968 14.118 9.158 1.00 78.79 141 HIS A O 1
ATOM 714 N N . LEU A 1 89 ? 67.850 12.188 9.506 1.00 46.88 142 LEU A N 1
ATOM 715 C CA . LEU A 1 89 ? 68.990 11.362 9.119 1.00 46.34 142 LEU A CA 1
ATOM 716 C C . LEU A 1 89 ? 69.412 11.648 7.682 1.00 62.39 142 LEU A C 1
ATOM 717 O O . LEU A 1 89 ? 70.605 11.796 7.382 1.00 72.89 142 LEU A O 1
ATOM 722 N N . GLU A 1 90 ? 68.436 11.717 6.776 1.00 62.50 143 GLU A N 1
ATOM 723 C CA . GLU A 1 90 ? 68.743 11.949 5.372 1.00 49.00 143 GLU A CA 1
ATOM 724 C C . GLU A 1 90 ? 69.303 13.349 5.148 1.00 67.88 143 GLU A C 1
ATOM 725 O O . GLU A 1 90 ? 70.162 13.542 4.283 1.00 70.37 143 GLU A O 1
ATOM 731 N N . THR A 1 91 ? 68.813 14.348 5.890 1.00 70.51 144 THR A N 1
ATOM 732 C CA . THR A 1 91 ? 69.414 15.678 5.795 1.00 58.84 144 THR A CA 1
ATOM 733 C C . THR A 1 91 ? 70.871 15.649 6.247 1.00 64.00 144 THR A C 1
ATOM 734 O O . THR A 1 91 ? 71.733 16.307 5.646 1.00 77.26 144 THR A O 1
ATOM 738 N N . GLU A 1 92 ? 71.162 14.897 7.313 1.00 68.99 145 GLU A N 1
ATOM 739 C CA . GLU A 1 92 ? 72.549 14.723 7.739 1.00 59.43 145 GLU A CA 1
ATOM 740 C C . GLU A 1 92 ? 73.390 14.116 6.620 1.00 75.33 145 GLU A C 1
ATOM 741 O O . GLU A 1 92 ? 74.501 14.583 6.331 1.00 90.41 145 GLU A O 1
ATOM 747 N N . LEU A 1 93 ? 72.868 13.069 5.976 1.00 68.22 146 LEU A N 1
ATOM 748 C CA . LEU A 1 93 ? 73.610 12.427 4.894 1.00 61.81 146 LEU A CA 1
ATOM 749 C C . LEU A 1 93 ? 73.810 13.386 3.728 1.00 60.59 146 LEU A C 1
ATOM 750 O O . LEU A 1 93 ? 74.861 13.374 3.075 1.00 65.26 146 LEU A O 1
ATOM 755 N N . LYS A 1 94 ? 72.801 14.209 3.443 1.00 66.92 147 LYS A N 1
ATOM 756 C CA . LYS A 1 94 ? 72.936 15.250 2.431 1.00 62.78 147 LYS A CA 1
ATOM 757 C C . LYS A 1 94 ? 74.097 16.175 2.767 1.00 79.70 147 LYS A C 1
ATOM 758 O O . LYS A 1 94 ? 74.901 16.524 1.894 1.00 79.53 147 LYS A O 1
ATOM 764 N N . GLN A 1 95 ? 74.184 16.606 4.030 1.00 91.82 148 GLN A N 1
ATOM 765 C CA . GLN A 1 95 ? 75.300 17.458 4.435 1.00 85.74 148 GLN A CA 1
ATOM 766 C C . GLN A 1 95 ? 76.631 16.761 4.198 1.00 96.23 148 GLN A C 1
ATOM 767 O O . GLN A 1 95 ? 77.570 17.351 3.649 1.00 113.63 148 GLN A O 1
ATOM 773 N N . VAL A 1 96 ? 76.727 15.496 4.612 1.00 92.66 149 VAL A N 1
ATOM 774 C CA . VAL A 1 96 ? 77.998 14.783 4.535 1.00 84.04 149 VAL A CA 1
ATOM 775 C C . VAL A 1 96 ? 78.415 14.565 3.085 1.00 97.70 149 VAL A C 1
ATOM 776 O O . VAL A 1 96 ? 79.582 14.760 2.724 1.00 112.57 149 VAL A O 1
ATOM 780 N N . CYS A 1 97 ? 77.473 14.182 2.230 1.00 89.66 150 CYS A N 1
ATOM 781 C CA . CYS A 1 97 ? 77.782 13.904 0.833 1.00 78.00 150 CYS A CA 1
ATOM 782 C C . CYS A 1 97 ? 77.637 15.158 -0.021 1.00 86.55 150 CYS A C 1
ATOM 783 O O . CYS A 1 97 ? 78.392 16.117 0.137 1.00 83.01 150 CYS A O 1
ATOM 786 N N . GLY B 1 4 ? 73.134 11.687 -5.510 1.00 69.15 57 GLY B N 1
ATOM 787 C CA . GLY B 1 4 ? 72.127 12.489 -6.181 1.00 74.38 57 GLY B CA 1
ATOM 788 C C . GLY B 1 4 ? 70.914 11.678 -6.588 1.00 88.30 57 GLY B C 1
ATOM 789 O O . GLY B 1 4 ? 69.806 11.910 -6.102 1.00 87.07 57 GLY B O 1
ATOM 790 N N . LEU B 1 5 ? 71.132 10.724 -7.496 1.00 94.76 58 LEU B N 1
ATOM 791 C CA . LEU B 1 5 ? 70.063 9.813 -7.894 1.00 83.26 58 LEU B CA 1
ATOM 792 C C . LEU B 1 5 ? 69.545 9.022 -6.697 1.00 87.82 58 LEU B C 1
ATOM 793 O O . LEU B 1 5 ? 68.332 8.830 -6.551 1.00 77.49 58 LEU B O 1
ATOM 798 N N . TYR B 1 6 ? 70.449 8.549 -5.834 1.00 76.86 59 TYR B N 1
ATOM 799 C CA . TYR B 1 6 ? 70.019 7.834 -4.636 1.00 81.15 59 TYR B CA 1
ATOM 800 C C . TYR B 1 6 ? 69.190 8.728 -3.719 1.00 79.95 59 TYR B C 1
ATOM 801 O O . TYR B 1 6 ? 68.165 8.291 -3.181 1.00 76.03 59 TYR B O 1
ATOM 810 N N . PHE B 1 7 ? 69.616 9.981 -3.521 1.00 77.50 60 PHE B N 1
ATOM 811 C CA . PHE B 1 7 ? 68.836 10.887 -2.681 1.00 45.90 60 PHE B CA 1
ATOM 812 C C . PHE B 1 7 ? 67.456 11.156 -3.269 1.00 44.06 60 PHE B C 1
ATOM 813 O O . PHE B 1 7 ? 66.464 11.192 -2.535 1.00 48.37 60 PHE B O 1
ATOM 821 N N . SER B 1 8 ? 67.367 11.351 -4.588 1.00 70.69 61 SER B N 1
ATOM 822 C CA . SER B 1 8 ? 66.062 11.600 -5.198 1.00 76.44 61 SER B CA 1
ATOM 823 C C . SER B 1 8 ? 65.167 10.366 -5.128 1.00 61.43 61 SER B C 1
ATOM 824 O O . SER B 1 8 ? 63.957 10.482 -4.899 1.00 73.42 61 SER B O 1
ATOM 827 N N . SER B 1 9 ? 65.747 9.177 -5.296 1.00 35.16 62 SER B N 1
ATOM 828 C CA . SER B 1 9 ? 64.976 7.945 -5.156 1.00 36.94 62 SER B CA 1
ATOM 829 C C . SER B 1 9 ? 64.441 7.796 -3.736 1.00 40.97 62 SER B C 1
ATOM 830 O O . SER B 1 9 ? 63.269 7.455 -3.526 1.00 62.56 62 SER B O 1
ATOM 833 N N . LEU B 1 10 ? 65.295 8.049 -2.743 1.00 53.32 63 LEU B N 1
ATOM 834 C CA . LEU B 1 10 ? 64.864 7.945 -1.356 1.00 38.13 63 LEU B CA 1
ATOM 835 C C . LEU B 1 10 ? 63.847 9.020 -0.991 1.00 50.98 63 LEU B C 1
ATOM 836 O O . LEU B 1 10 ? 62.928 8.761 -0.206 1.00 84.40 63 LEU B O 1
ATOM 841 N N . ASP B 1 11 ? 63.955 10.208 -1.589 1.00 41.85 64 ASP B N 1
ATOM 842 C CA . ASP B 1 11 ? 62.945 11.238 -1.374 1.00 50.88 64 ASP B CA 1
ATOM 843 C C . ASP B 1 11 ? 61.611 10.831 -1.978 1.00 62.17 64 ASP B C 1
ATOM 844 O O . ASP B 1 11 ? 60.554 11.079 -1.388 1.00 97.52 64 ASP B O 1
ATOM 849 N N . SER B 1 12 ? 61.641 10.200 -3.153 1.00 49.77 65 SER B N 1
ATOM 850 C CA . SER B 1 12 ? 60.401 9.721 -3.750 1.00 53.11 65 SER B CA 1
ATOM 851 C C . SER B 1 12 ? 59.765 8.627 -2.901 1.00 42.95 65 SER B C 1
ATOM 852 O O . SER B 1 12 ? 58.544 8.609 -2.721 1.00 57.60 65 SER B O 1
ATOM 855 N N . SER B 1 13 ? 60.579 7.730 -2.338 1.00 46.31 66 SER B N 1
ATOM 856 C CA . SER B 1 13 ? 60.040 6.719 -1.428 1.00 31.94 66 SER B CA 1
ATOM 857 C C . SER B 1 13 ? 59.420 7.356 -0.187 1.00 36.13 66 SER B C 1
ATOM 858 O O . SER B 1 13 ? 58.314 6.983 0.235 1.00 61.34 66 SER B O 1
ATOM 861 N N . ILE B 1 14 ? 60.107 8.342 0.394 1.00 32.44 67 ILE B N 1
ATOM 862 C CA . ILE B 1 14 ? 59.589 9.020 1.580 1.00 32.89 67 ILE B CA 1
ATOM 863 C C . ILE B 1 14 ? 58.268 9.710 1.269 1.00 42.22 67 ILE B C 1
ATOM 864 O O . ILE B 1 14 ? 57.316 9.652 2.061 1.00 74.75 67 ILE B O 1
ATOM 869 N N . ASP B 1 15 ? 58.182 10.379 0.119 1.00 44.19 68 ASP B N 1
ATOM 870 C CA . ASP B 1 15 ? 56.925 11.022 -0.243 1.00 34.41 68 ASP B CA 1
ATOM 871 C C . ASP B 1 15 ? 55.817 10.007 -0.488 1.00 37.76 68 ASP B C 1
ATOM 872 O O . ASP B 1 15 ? 54.653 10.282 -0.182 1.00 49.41 68 ASP B O 1
ATOM 877 N N . ILE B 1 16 ? 56.127 8.882 -1.140 1.00 48.39 69 ILE B N 1
ATOM 878 C CA . ILE B 1 16 ? 55.095 7.867 -1.333 1.00 39.59 69 ILE B CA 1
ATOM 879 C C . ILE B 1 16 ? 54.553 7.440 0.020 1.00 42.49 69 ILE B C 1
ATOM 880 O O . ILE B 1 16 ? 53.342 7.251 0.197 1.00 49.42 69 ILE B O 1
ATOM 885 N N . LEU B 1 17 ? 55.441 7.338 1.012 1.00 31.26 70 LEU B N 1
ATOM 886 C CA . LEU B 1 17 ? 54.998 7.020 2.365 1.00 31.02 70 LEU B CA 1
ATOM 887 C C . LEU B 1 17 ? 54.087 8.117 2.910 1.00 33.33 70 LEU B C 1
ATOM 888 O O . LEU B 1 17 ? 53.037 7.831 3.505 1.00 63.28 70 LEU B O 1
ATOM 893 N N . GLN B 1 18 ? 54.477 9.381 2.713 1.00 32.78 71 GLN B N 1
ATOM 894 C CA . GLN B 1 18 ? 53.677 10.503 3.205 1.00 39.16 71 GLN B CA 1
ATOM 895 C C . GLN B 1 18 ? 52.282 10.491 2.592 1.00 56.57 71 GLN B C 1
ATOM 896 O O . GLN B 1 18 ? 51.274 10.654 3.293 1.00 78.13 71 GLN B O 1
ATOM 902 N N . LYS B 1 19 ? 52.210 10.290 1.277 1.00 50.82 72 LYS B N 1
ATOM 903 C CA . LYS B 1 19 ? 50.926 10.304 0.588 1.00 58.59 72 LYS B CA 1
ATOM 904 C C . LYS B 1 19 ? 50.074 9.107 0.980 1.00 53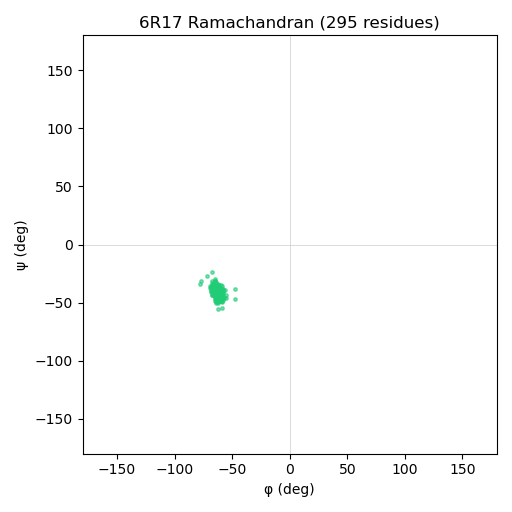.18 72 LYS B C 1
ATOM 905 O O . LYS B 1 19 ? 48.850 9.229 1.089 1.00 67.40 72 LYS B O 1
ATOM 911 N N . ARG B 1 20 ? 50.692 7.939 1.193 1.00 31.68 73 ARG B N 1
ATOM 912 C CA . ARG B 1 20 ? 49.923 6.791 1.665 1.00 33.03 73 ARG B CA 1
ATOM 913 C C . ARG B 1 20 ? 49.339 7.054 3.047 1.00 38.25 73 ARG B C 1
ATOM 914 O O . ARG B 1 20 ? 48.169 6.743 3.301 1.00 50.60 73 ARG B O 1
ATOM 922 N N . ALA B 1 21 ? 50.114 7.683 3.932 1.00 39.60 74 ALA B N 1
ATOM 923 C CA . ALA B 1 21 ? 49.587 8.017 5.252 1.00 31.71 74 ALA B CA 1
ATOM 924 C C . ALA B 1 21 ? 48.428 9.008 5.146 1.00 44.39 74 ALA B C 1
ATOM 925 O O . ALA B 1 21 ? 47.381 8.834 5.785 1.00 57.93 74 ALA B O 1
ATOM 927 N N . GLN B 1 22 ? 48.598 10.058 4.342 1.00 54.18 75 GLN B N 1
ATOM 928 C CA . GLN B 1 22 ? 47.538 11.054 4.184 1.00 44.00 75 GLN B CA 1
ATOM 929 C C . GLN B 1 22 ? 46.268 10.420 3.618 1.00 41.97 75 GLN B C 1
ATOM 930 O O . GLN B 1 22 ? 45.154 10.655 4.115 1.00 49.98 75 GLN B O 1
ATOM 936 N N . GLU B 1 23 ? 46.423 9.626 2.556 1.00 49.88 76 GLU B N 1
ATOM 937 C CA . GLU B 1 23 ? 45.297 8.934 1.942 1.00 44.47 76 GLU B CA 1
ATOM 938 C C . GLU B 1 23 ? 44.594 8.034 2.947 1.00 46.55 76 GLU B C 1
ATOM 939 O O . GLU B 1 23 ? 43.359 7.956 2.968 1.00 72.47 76 GLU B O 1
ATOM 945 N N . LEU B 1 24 ? 45.367 7.355 3.796 1.00 34.06 77 LEU B N 1
ATOM 946 C CA . LEU B 1 24 ? 44.785 6.462 4.788 1.00 34.27 77 LEU B CA 1
ATOM 947 C C . LEU B 1 24 ? 43.966 7.226 5.822 1.00 53.94 77 LEU B C 1
ATOM 948 O O . LEU B 1 24 ? 42.875 6.784 6.206 1.00 74.04 77 LEU B O 1
ATOM 953 N N . ILE B 1 25 ? 44.472 8.371 6.286 1.00 40.82 78 ILE B N 1
ATOM 954 C CA . ILE B 1 25 ? 43.699 9.166 7.242 1.00 33.70 78 ILE B CA 1
ATOM 955 C C . ILE B 1 25 ? 42.400 9.652 6.605 1.00 40.27 78 ILE B C 1
ATOM 956 O O . ILE B 1 25 ? 41.327 9.613 7.230 1.00 60.07 78 ILE B O 1
ATOM 961 N N . GLU B 1 26 ? 42.469 10.103 5.347 1.00 45.39 79 GLU B N 1
ATOM 962 C CA . GLU B 1 26 ? 41.255 10.556 4.670 1.00 36.12 79 GLU B CA 1
ATOM 963 C C . GLU B 1 26 ? 40.245 9.421 4.528 1.00 34.88 79 GLU B C 1
ATOM 964 O O . GLU B 1 26 ? 39.036 9.613 4.737 1.00 52.98 79 GLU B O 1
ATOM 970 N N . ASN B 1 27 ? 40.733 8.226 4.184 1.00 41.69 80 ASN B N 1
ATOM 971 C CA . ASN B 1 27 ? 39.866 7.060 4.056 1.00 32.35 80 ASN B CA 1
ATOM 9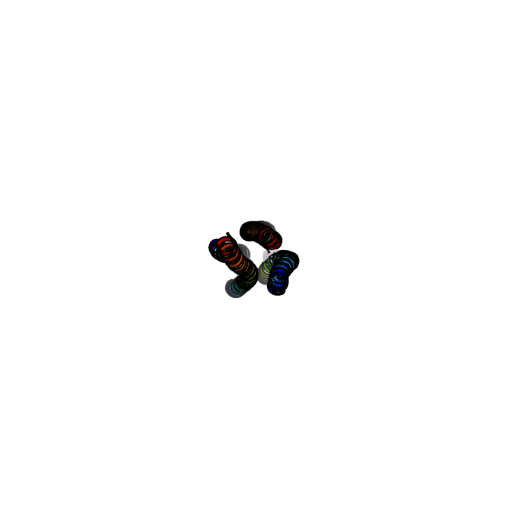72 C C . ASN B 1 27 ? 39.192 6.727 5.380 1.00 41.01 80 ASN B C 1
ATOM 973 O O . ASN B 1 27 ? 37.986 6.443 5.423 1.00 76.13 80 ASN B O 1
ATOM 978 N N . ILE B 1 28 ? 39.957 6.780 6.475 1.00 35.74 81 ILE B N 1
ATOM 979 C CA . ILE B 1 28 ? 39.401 6.495 7.795 1.00 31.46 81 ILE B CA 1
ATOM 980 C C . ILE B 1 28 ? 38.288 7.480 8.126 1.00 44.19 81 ILE B C 1
ATOM 981 O O . ILE B 1 28 ? 37.218 7.095 8.615 1.00 67.46 81 ILE B O 1
ATOM 986 N N . ASN B 1 29 ? 38.512 8.764 7.837 1.00 57.61 82 ASN B N 1
ATOM 987 C CA . ASN B 1 29 ? 37.506 9.782 8.148 1.00 55.10 82 ASN B CA 1
ATOM 988 C C . ASN B 1 29 ? 36.211 9.556 7.363 1.00 56.23 82 ASN B C 1
ATOM 989 O O . ASN B 1 29 ? 35.102 9.596 7.927 1.00 63.86 82 ASN B O 1
ATOM 994 N N . LYS B 1 30 ? 36.334 9.331 6.050 1.00 54.05 83 LYS B N 1
ATOM 995 C CA . LYS B 1 30 ? 35.147 9.097 5.229 1.00 42.94 83 LYS B CA 1
ATOM 996 C C . LYS B 1 30 ? 34.382 7.866 5.711 1.00 55.53 83 LYS B C 1
ATOM 997 O O . LYS B 1 30 ? 33.139 7.880 5.816 1.00 81.02 83 LYS B O 1
ATOM 1003 N N . SER B 1 31 ? 35.118 6.803 6.052 1.00 47.39 84 SER B N 1
ATOM 1004 C CA . SER B 1 31 ? 34.487 5.592 6.561 1.00 48.94 84 SER B CA 1
ATOM 1005 C C . SER B 1 31 ? 33.750 5.865 7.863 1.00 62.35 84 SER B C 1
ATOM 1006 O O . SER B 1 31 ? 32.688 5.285 8.117 1.00 94.07 84 SER B O 1
ATOM 1009 N N . ARG B 1 32 ? 34.311 6.728 8.714 1.00 45.47 85 ARG B N 1
ATOM 1010 C CA . ARG B 1 32 ? 33.641 7.054 9.970 1.00 59.11 85 ARG B CA 1
ATOM 1011 C C . ARG B 1 32 ? 32.317 7.769 9.736 1.00 70.56 85 ARG B C 1
ATOM 1012 O O . ARG B 1 32 ? 31.316 7.460 10.398 1.00 92.39 85 ARG B O 1
ATOM 1020 N N . GLN B 1 33 ? 32.283 8.721 8.797 1.00 60.37 86 GLN B N 1
ATOM 1021 C CA . GLN B 1 33 ? 31.006 9.382 8.515 1.00 51.12 86 GLN B CA 1
ATOM 1022 C C . GLN B 1 33 ? 29.964 8.365 8.058 1.00 48.57 86 GLN B C 1
ATOM 1023 O O . GLN B 1 33 ? 28.815 8.351 8.540 1.00 68.49 86 GLN B O 1
ATOM 1029 N N . LYS B 1 34 ? 30.380 7.468 7.166 1.00 53.67 87 LYS B N 1
ATOM 1030 C CA . LYS B 1 34 ? 29.482 6.435 6.659 1.00 75.80 87 LYS B CA 1
ATOM 1031 C C . LYS B 1 34 ? 28.944 5.540 7.777 1.00 92.62 87 LYS B C 1
ATOM 1032 O O . LYS B 1 34 ? 27.729 5.300 7.884 1.00 111.94 87 LYS B O 1
ATOM 1038 N N . ASP B 1 35 ? 29.841 5.052 8.636 1.00 77.79 88 ASP B N 1
ATOM 1039 C CA . ASP B 1 35 ? 29.444 4.130 9.695 1.00 70.02 88 ASP B CA 1
ATOM 1040 C C . ASP B 1 35 ? 28.526 4.803 10.706 1.00 75.27 88 ASP B C 1
ATOM 1041 O O . ASP B 1 35 ? 27.601 4.166 11.238 1.00 96.51 88 ASP B O 1
ATOM 1046 N N . HIS B 1 36 ? 28.764 6.087 10.982 1.00 81.20 89 HIS B N 1
ATOM 1047 C CA . HIS B 1 36 ? 27.897 6.805 11.905 1.00 87.38 89 HIS B CA 1
ATOM 1048 C C . HIS B 1 36 ? 26.500 6.991 11.334 1.00 77.50 89 HIS B C 1
ATOM 1049 O O . HIS B 1 36 ? 25.526 7.022 12.094 1.00 86.23 89 HIS B O 1
ATOM 1056 N N . ALA B 1 37 ? 26.372 7.117 10.011 1.00 75.34 90 ALA B N 1
ATOM 1057 C CA . ALA B 1 37 ? 25.027 7.070 9.433 1.00 76.94 90 ALA B CA 1
ATOM 1058 C C . ALA B 1 37 ? 24.393 5.688 9.617 1.00 91.82 90 ALA B C 1
ATOM 1059 O O . ALA B 1 37 ? 23.208 5.566 9.986 1.00 109.13 90 ALA B O 1
ATOM 1061 N N . LEU B 1 38 ? 25.187 4.635 9.394 1.00 91.07 91 LEU B N 1
ATOM 1062 C CA . LEU B 1 38 ? 24.664 3.269 9.464 1.00 94.42 91 LEU B CA 1
ATOM 1063 C C . LEU B 1 38 ? 24.105 2.930 10.848 1.00 93.37 91 LEU B C 1
ATOM 1064 O O . LEU B 1 38 ? 23.075 2.245 10.964 1.00 109.88 91 LEU B O 1
ATOM 1069 N N . MET B 1 39 ? 24.780 3.378 11.911 1.00 73.58 92 MET B N 1
ATOM 1070 C CA . MET B 1 39 ? 24.340 3.010 13.260 1.00 89.93 92 MET B CA 1
ATOM 1071 C C . MET B 1 39 ? 22.958 3.578 13.576 1.00 95.62 92 MET B C 1
ATOM 1072 O O . MET B 1 39 ? 22.089 2.880 14.125 1.00 100.19 92 MET B O 1
ATOM 1077 N N . THR B 1 40 ? 22.754 4.859 13.267 1.00 100.22 93 THR B N 1
ATOM 1078 C CA . THR B 1 40 ? 21.444 5.477 13.431 1.00 97.72 93 THR B CA 1
ATOM 1079 C C . THR B 1 40 ? 20.393 4.737 12.616 1.00 87.72 93 THR B C 1
ATOM 1080 O O . THR B 1 40 ? 19.249 4.570 13.067 1.00 89.45 93 THR B O 1
ATOM 1084 N N . ASN B 1 41 ? 20.753 4.299 11.401 1.00 78.67 94 ASN B N 1
ATOM 1085 C CA . ASN B 1 41 ? 19.786 3.529 10.618 1.00 85.72 94 ASN B CA 1
ATOM 1086 C C . ASN B 1 41 ? 19.370 2.258 11.359 1.00 96.33 94 ASN B C 1
ATOM 1087 O O . ASN B 1 41 ? 18.182 1.887 11.372 1.00 109.45 94 ASN B O 1
ATOM 1092 N N . PHE B 1 42 ? 20.331 1.590 12.008 1.00 105.84 95 PHE B N 1
ATOM 1093 C CA . PHE B 1 42 ? 19.975 0.400 12.783 1.00 104.51 95 PHE B CA 1
ATOM 1094 C C . PHE B 1 42 ? 19.040 0.739 13.937 1.00 102.87 95 PHE B C 1
ATOM 1095 O O . PHE B 1 42 ? 18.093 -0.010 14.214 1.00 102.35 95 PHE B O 1
ATOM 1103 N N . ARG B 1 43 ? 19.323 1.824 14.669 1.00 111.54 96 ARG B N 1
ATOM 1104 C CA . ARG B 1 43 ? 18.444 2.134 15.799 1.00 95.64 96 ARG B CA 1
ATOM 1105 C C . ARG B 1 43 ? 17.040 2.488 15.324 1.00 97.30 96 ARG B C 1
ATOM 1106 O O . ARG B 1 43 ? 16.063 2.239 16.040 1.00 89.27 96 ARG B O 1
ATOM 1114 N N . ASN B 1 44 ? 16.918 3.057 14.124 1.00 99.54 97 ASN B N 1
ATOM 1115 C CA . ASN B 1 44 ? 15.594 3.280 13.551 1.00 100.55 97 ASN B CA 1
ATOM 1116 C C . ASN B 1 44 ? 14.870 1.955 13.331 1.00 98.97 97 ASN B C 1
ATOM 1117 O O . ASN B 1 44 ? 13.760 1.723 13.851 1.00 92.35 97 ASN B O 1
ATOM 1122 N N . SER B 1 45 ? 15.522 1.052 12.590 1.00 94.09 98 SER B N 1
ATOM 1123 C CA . SER B 1 45 ? 14.859 -0.179 12.173 1.00 77.36 98 SER B CA 1
ATOM 1124 C C . SER B 1 45 ? 14.542 -1.105 13.342 1.00 57.02 98 SER B C 1
ATOM 1125 O O . SER B 1 45 ? 13.506 -1.779 13.322 1.00 69.63 98 SER B O 1
ATOM 1128 N N . LEU B 1 46 ? 15.387 -1.135 14.376 1.00 54.58 99 LEU B N 1
ATOM 1129 C CA . LEU B 1 46 ? 15.122 -2.024 15.507 1.00 63.20 99 LEU B CA 1
ATOM 1130 C C . LEU B 1 46 ? 13.840 -1.638 16.236 1.00 70.43 99 LEU B C 1
ATOM 1131 O O . LEU B 1 46 ? 12.966 -2.485 16.478 1.00 55.87 99 LEU B O 1
ATOM 1136 N N . LYS B 1 47 ? 13.706 -0.357 16.588 1.00 88.94 100 LYS B N 1
ATOM 1137 C CA . LYS B 1 47 ? 12.509 0.087 17.291 1.00 79.67 100 LYS B CA 1
ATOM 1138 C C . LYS B 1 47 ? 11.268 -0.097 16.431 1.00 73.20 100 LYS B C 1
ATOM 1139 O O . LYS B 1 47 ? 10.234 -0.588 16.914 1.00 73.14 100 LYS B O 1
ATOM 1145 N N . THR B 1 48 ? 11.364 0.236 15.136 1.00 79.67 101 THR B N 1
ATOM 1146 C CA . THR B 1 48 ? 10.187 0.092 14.284 1.00 66.18 101 THR B CA 1
ATOM 1147 C C . THR B 1 48 ? 9.759 -1.367 14.148 1.00 71.13 101 THR B C 1
ATOM 1148 O O . THR B 1 48 ? 8.563 -1.678 14.227 1.00 83.65 101 THR B O 1
ATOM 1152 N N . LYS B 1 49 ? 10.712 -2.282 13.952 1.00 68.19 102 LYS B N 1
ATOM 1153 C CA . LYS B 1 49 ? 10.339 -3.685 13.799 1.00 61.79 102 LYS B CA 1
ATOM 1154 C C . LYS B 1 49 ? 9.784 -4.280 15.090 1.00 61.91 102 LYS B C 1
ATOM 1155 O O . LYS B 1 49 ? 8.840 -5.082 15.047 1.00 66.00 102 LYS B O 1
ATOM 1161 N N . VAL B 1 50 ? 10.365 -3.937 16.245 1.00 69.21 103 VAL B N 1
ATOM 1162 C CA . VAL B 1 50 ? 9.817 -4.464 17.494 1.00 72.34 103 VAL B CA 1
ATOM 1163 C C . VAL B 1 50 ? 8.391 -3.965 17.692 1.00 92.30 103 VAL B C 1
ATOM 1164 O O . VAL B 1 50 ? 7.502 -4.716 18.130 1.00 113.87 103 VAL B O 1
ATOM 1168 N N . SER B 1 51 ? 8.141 -2.699 17.345 1.00 78.04 104 SER B N 1
ATOM 1169 C CA . SER B 1 51 ? 6.777 -2.188 17.410 1.00 73.53 104 SER B CA 1
ATOM 1170 C C . SER B 1 51 ? 5.852 -2.951 16.469 1.00 67.71 104 SER B C 1
ATOM 1171 O O . SER B 1 51 ? 4.710 -3.256 16.828 1.00 74.15 104 SER B O 1
ATOM 1174 N N . ASP B 1 52 ? 6.327 -3.277 15.262 1.00 59.55 105 ASP B N 1
ATOM 1175 C CA . ASP B 1 52 ? 5.499 -4.037 14.322 1.00 63.45 105 ASP B CA 1
ATOM 1176 C C . ASP B 1 52 ? 5.155 -5.425 14.856 1.00 70.54 105 ASP B C 1
ATOM 1177 O O . ASP B 1 52 ? 4.036 -5.916 14.659 1.00 75.67 105 ASP B O 1
ATOM 1182 N N . LEU B 1 53 ? 6.112 -6.091 15.500 1.00 73.67 106 LEU B N 1
ATOM 1183 C CA . LEU B 1 53 ? 5.833 -7.423 16.038 1.00 65.40 106 LEU B CA 1
ATOM 1184 C C . LEU B 1 53 ? 4.827 -7.358 17.183 1.00 74.57 106 LEU B C 1
ATOM 1185 O O . LEU B 1 53 ? 3.892 -8.176 17.252 1.00 110.30 106 LEU B O 1
ATOM 1190 N N . THR B 1 54 ? 4.996 -6.387 18.086 1.00 72.12 107 THR B N 1
ATOM 1191 C CA . THR B 1 54 ? 3.987 -6.178 19.120 1.00 51.72 107 THR B CA 1
ATOM 1192 C C . THR B 1 54 ? 2.634 -5.886 18.484 1.00 53.64 107 THR B C 1
ATOM 1193 O O . THR B 1 54 ? 1.586 -6.333 18.974 1.00 64.32 107 THR B O 1
ATOM 1197 N N . GLU B 1 55 ? 2.654 -5.166 17.362 1.00 50.72 108 GLU B N 1
ATOM 1198 C CA . GLU B 1 55 ? 1.445 -4.865 16.610 1.00 58.49 108 GLU B CA 1
ATOM 1199 C C . GLU B 1 55 ? 0.745 -6.137 16.155 1.00 55.48 108 GLU B C 1
ATOM 1200 O O . GLU B 1 55 ? -0.472 -6.278 16.310 1.00 74.85 108 GLU B O 1
ATOM 1206 N N . LYS B 1 56 ? 1.500 -7.063 15.561 1.00 48.74 109 LYS B N 1
ATOM 1207 C CA . LYS B 1 56 ? 0.893 -8.293 15.053 1.00 55.51 109 LYS B CA 1
ATOM 1208 C C . LYS B 1 56 ? 0.320 -9.127 16.193 1.00 52.49 109 LYS B C 1
ATOM 1209 O O . LYS B 1 56 ? -0.761 -9.728 16.065 1.00 76.39 109 LYS B O 1
ATOM 1215 N N . LEU B 1 57 ? 1.027 -9.160 17.326 1.00 57.12 110 LEU B N 1
ATOM 1216 C CA . LEU B 1 57 ? 0.517 -9.886 18.486 1.00 64.92 110 LEU B CA 1
ATOM 1217 C C . LEU B 1 57 ? -0.820 -9.303 18.940 1.00 70.08 110 LEU B C 1
ATOM 1218 O O . LEU B 1 57 ? -1.807 -10.033 19.140 1.00 77.69 110 LEU B O 1
ATOM 1223 N N . GLU B 1 58 ? -0.878 -7.973 19.067 1.00 64.18 111 GLU B N 1
ATOM 1224 C CA . GLU B 1 58 ? -2.124 -7.318 19.453 1.00 58.78 111 GLU B CA 1
ATOM 1225 C C . GLU B 1 58 ? -3.221 -7.541 18.421 1.00 75.90 111 GLU B C 1
ATOM 1226 O O . GLU B 1 58 ? -4.397 -7.625 18.780 1.00 90.14 111 GLU B O 1
ATOM 1232 N N . GLU B 1 59 ? -2.861 -7.616 17.138 1.00 66.35 112 GLU B N 1
ATOM 1233 C CA . GLU B 1 59 ? -3.847 -7.888 16.095 1.00 64.42 112 GLU B CA 1
ATOM 1234 C C . GLU B 1 59 ? -4.505 -9.246 16.306 1.00 74.60 112 GLU B C 1
ATOM 1235 O O . GLU B 1 59 ? -5.736 -9.383 16.217 1.00 102.46 112 GLU B O 1
ATOM 1241 N N . ARG B 1 60 ? -3.692 -10.271 16.566 1.00 71.43 113 ARG B N 1
ATOM 1242 C CA . ARG B 1 60 ? -4.257 -11.600 16.787 1.00 60.75 113 ARG B CA 1
ATOM 1243 C C . ARG B 1 60 ? -5.151 -11.595 18.026 1.00 61.81 113 ARG B C 1
ATOM 1244 O O . ARG B 1 60 ? -6.226 -12.219 18.044 1.00 83.59 113 ARG B O 1
ATOM 1252 N N . ILE B 1 61 ? -4.733 -10.863 19.063 1.00 56.98 114 ILE B N 1
ATOM 1253 C CA . ILE B 1 61 ? -5.554 -10.738 20.267 1.00 64.74 114 ILE B CA 1
ATOM 1254 C C . ILE B 1 61 ? -6.878 -10.061 19.948 1.00 67.04 114 ILE B C 1
ATOM 1255 O O . ILE B 1 61 ? -7.923 -10.405 20.510 1.00 74.64 114 ILE B O 1
ATOM 1260 N N . TYR B 1 62 ? -6.834 -9.036 19.097 1.00 69.13 115 TYR B N 1
ATOM 1261 C CA . TYR B 1 62 ? -8.041 -8.314 18.719 1.00 45.86 115 TYR B CA 1
ATOM 1262 C C . TYR B 1 62 ? -9.004 -9.231 17.988 1.00 47.11 115 TYR B C 1
ATOM 1263 O O . TYR B 1 62 ? -10.222 -9.146 18.178 1.00 60.77 115 TYR B O 1
ATOM 1272 N N . GLN B 1 63 ? -8.471 -10.128 17.157 1.00 66.50 116 GLN B N 1
ATOM 1273 C CA . GLN B 1 63 ? -9.318 -11.156 16.559 1.00 86.71 116 GLN B CA 1
ATOM 1274 C C . GLN B 1 63 ? -9.973 -12.020 17.633 1.00 85.55 116 GLN B C 1
ATOM 1275 O O . GLN B 1 63 ? -11.179 -12.309 17.568 1.00 95.17 116 GLN B O 1
ATOM 1281 N N . ILE B 1 64 ? -9.191 -12.442 18.630 1.00 74.50 117 ILE B N 1
ATOM 1282 C CA . ILE B 1 64 ? -9.741 -13.288 19.693 1.00 70.74 117 ILE B CA 1
ATOM 1283 C C . ILE B 1 64 ? -10.857 -12.560 20.440 1.00 61.48 117 ILE B C 1
ATOM 1284 O O . ILE B 1 64 ? -11.931 -13.121 20.695 1.00 68.73 117 ILE B O 1
ATOM 1289 N N . TYR B 1 65 ? -10.615 -11.301 20.806 1.00 62.43 118 TYR B N 1
ATOM 1290 C CA . TYR B 1 65 ? -11.615 -10.522 21.531 1.00 47.34 118 TYR B CA 1
ATOM 1291 C C . TYR B 1 65 ? -12.847 -10.249 20.676 1.00 48.89 118 TYR B C 1
ATOM 1292 O O . TYR B 1 65 ? -13.960 -10.172 21.206 1.00 49.68 118 TYR B O 1
ATOM 1301 N N . ASN B 1 66 ? -12.670 -10.073 19.364 1.00 57.41 119 ASN B N 1
ATOM 1302 C CA . ASN B 1 66 ? -13.821 -9.907 18.483 1.00 51.57 119 ASN B CA 1
ATOM 1303 C C . ASN B 1 66 ? -14.683 -11.162 18.480 1.00 52.42 119 ASN B C 1
ATOM 1304 O O . ASN B 1 66 ? -15.918 -11.080 18.522 1.00 62.11 119 ASN B O 1
ATOM 1309 N N . ASP B 1 67 ? -14.046 -12.337 18.437 1.00 59.55 120 ASP B N 1
ATOM 1310 C CA . ASP B 1 67 ? -14.808 -13.579 18.547 1.00 52.96 120 ASP B CA 1
ATOM 1311 C C . ASP B 1 67 ? -15.504 -13.676 19.901 1.00 56.38 120 ASP B C 1
ATOM 1312 O O . ASP B 1 67 ? -16.644 -14.154 19.994 1.00 58.26 120 ASP B O 1
ATOM 1317 N N . HIS B 1 68 ? -14.831 -13.221 20.961 1.00 71.44 121 HIS B N 1
ATOM 1318 C CA . HIS B 1 68 ? -15.456 -13.191 22.280 1.00 54.43 121 HIS B CA 1
ATOM 1319 C C . HIS B 1 68 ? -16.708 -12.325 22.278 1.00 63.16 121 HIS B C 1
ATOM 1320 O O . HIS B 1 68 ? -17.742 -12.719 22.827 1.00 71.49 121 HIS B O 1
ATOM 1327 N N . ASN B 1 69 ? -16.635 -11.144 21.663 1.00 71.77 122 ASN B N 1
ATOM 1328 C CA . ASN B 1 69 ? -17.800 -10.264 21.623 1.00 56.34 122 ASN B CA 1
ATOM 1329 C C . ASN B 1 69 ? -18.920 -10.870 20.789 1.00 64.83 122 ASN B C 1
ATOM 1330 O O . ASN B 1 69 ? -20.096 -10.754 21.147 1.00 82.63 122 ASN B O 1
ATOM 1335 N N . LYS B 1 70 ? -18.575 -11.540 19.688 1.00 62.75 123 LYS B N 1
ATOM 1336 C CA . LYS B 1 70 ? -19.592 -12.198 18.871 1.00 78.17 123 LYS B CA 1
ATOM 1337 C C . LYS B 1 70 ? -20.331 -13.270 19.668 1.00 80.26 123 LYS B C 1
ATOM 1338 O O . LYS B 1 70 ? -21.572 -13.306 19.696 1.00 86.97 123 LYS B O 1
ATOM 1344 N N . ILE B 1 71 ? -19.578 -14.125 20.364 1.00 90.81 124 ILE B N 1
ATOM 1345 C CA . ILE B 1 71 ? -20.193 -15.201 21.138 1.00 98.92 124 ILE B CA 1
ATOM 1346 C C . ILE B 1 71 ? -21.008 -14.632 22.294 1.00 99.26 124 ILE B C 1
ATOM 1347 O O . ILE B 1 71 ? -22.130 -15.087 22.569 1.00 97.74 124 ILE B O 1
ATOM 1352 N N . ILE B 1 72 ? -20.465 -13.624 22.981 1.00 90.73 125 ILE B N 1
ATOM 1353 C CA . ILE B 1 72 ? -21.169 -13.021 24.106 1.00 71.39 125 ILE B CA 1
ATOM 1354 C C . ILE B 1 72 ? -22.472 -12.392 23.638 1.00 56.82 125 ILE B C 1
ATOM 1355 O O . ILE B 1 72 ? -23.507 -12.530 24.293 1.00 61.37 125 ILE B O 1
ATOM 1360 N N . GLN B 1 73 ? -22.451 -11.713 22.488 1.00 64.23 126 GLN B N 1
ATOM 1361 C CA . GLN B 1 73 ? -23.662 -11.069 21.994 1.00 75.40 126 GLN B CA 1
ATOM 1362 C C . GLN B 1 73 ? -24.715 -12.094 21.591 1.00 76.48 126 GLN B C 1
ATOM 1363 O O . GLN B 1 73 ? -25.907 -11.900 21.864 1.00 105.81 126 GLN B O 1
ATOM 1369 N N . GLU B 1 74 ? -24.303 -13.193 20.950 1.00 65.81 127 GLU B N 1
ATOM 1370 C CA . GLU B 1 74 ? -25.270 -14.242 20.629 1.00 65.38 127 GLU B CA 1
ATOM 1371 C C . GLU B 1 74 ? -25.912 -14.799 21.896 1.00 73.72 127 GLU B C 1
ATOM 1372 O O . GLU B 1 74 ? -27.142 -14.951 21.975 1.00 79.50 127 GLU B O 1
ATOM 1378 N N . LYS B 1 75 ? -25.090 -15.113 22.903 1.00 88.04 128 LYS B N 1
ATOM 1379 C CA . LYS B 1 75 ? -25.640 -15.680 24.130 1.00 92.67 128 LYS B CA 1
ATOM 1380 C C . LYS B 1 75 ? -26.509 -14.676 24.877 1.00 83.08 128 LYS B C 1
ATOM 1381 O O . LYS B 1 75 ? -27.525 -15.061 25.462 1.00 78.27 128 LYS B O 1
ATOM 1387 N N . LEU B 1 76 ? -26.147 -13.390 24.852 1.00 76.63 129 LEU B N 1
ATOM 1388 C CA . LEU B 1 76 ? -26.977 -12.368 25.484 1.00 70.01 129 LEU B CA 1
ATOM 1389 C C . LEU B 1 76 ? -28.324 -12.246 24.786 1.00 75.22 129 LEU B C 1
ATOM 1390 O O . LEU B 1 76 ? -29.361 -12.101 25.445 1.00 76.16 129 LEU B O 1
ATOM 1395 N N . GLN B 1 77 ? -28.330 -12.291 23.451 1.00 64.08 130 GLN B N 1
ATOM 1396 C CA . GLN B 1 77 ? -29.593 -12.207 22.727 1.00 71.68 130 GLN B CA 1
ATOM 1397 C C . GLN B 1 77 ? -30.489 -13.397 23.057 1.00 84.51 130 GLN B C 1
ATOM 1398 O O . GLN B 1 77 ? -31.690 -13.229 23.322 1.00 94.55 130 GLN B O 1
ATOM 1404 N N . GLU B 1 78 ? -29.915 -14.609 23.084 1.00 96.23 131 GLU B N 1
ATOM 1405 C CA . GLU B 1 78 ? -30.713 -15.774 23.465 1.00 110.87 131 GLU B CA 1
ATOM 1406 C C . GLU B 1 78 ? -31.220 -15.672 24.900 1.00 102.49 131 GLU B C 1
ATOM 1407 O O . GLU B 1 78 ? -32.359 -16.059 25.192 1.00 104.40 131 GLU B O 1
ATOM 1413 N N . PHE B 1 79 ? -30.378 -15.192 25.818 1.00 97.20 132 PHE B N 1
ATOM 1414 C CA . PHE B 1 79 ? -30.809 -15.037 27.203 1.00 67.00 132 PHE B CA 1
ATOM 1415 C C . PHE B 1 79 ? -31.959 -14.040 27.315 1.00 67.97 132 PHE B C 1
ATOM 1416 O O . PHE B 1 79 ? -32.891 -14.239 28.104 1.00 78.67 132 PHE B O 1
ATOM 1424 N N . THR B 1 80 ? -31.893 -12.943 26.558 1.00 72.93 133 THR B N 1
ATOM 1425 C CA . THR B 1 80 ? -32.985 -11.973 26.558 1.00 75.87 133 THR B CA 1
ATOM 1426 C C . THR B 1 80 ? -34.264 -12.609 26.030 1.00 89.88 133 THR B C 1
ATOM 1427 O O . THR B 1 80 ? -35.363 -12.342 26.540 1.00 108.45 133 THR B O 1
ATOM 1431 N N . GLN B 1 81 ? -34.135 -13.475 25.018 1.00 99.48 134 GLN B N 1
ATOM 1432 C CA . GLN B 1 81 ? -35.301 -14.209 24.534 1.00 96.27 134 GLN B CA 1
ATOM 1433 C C . GLN B 1 81 ? -35.869 -15.092 25.633 1.00 85.34 134 GLN B C 1
ATOM 1434 O O . GLN B 1 81 ? -37.090 -15.209 25.782 1.00 102.26 134 GLN B O 1
ATOM 1440 N N . LYS B 1 82 ? -34.988 -15.753 26.389 1.00 80.22 135 LYS B N 1
ATOM 1441 C CA . LYS B 1 82 ? -35.426 -16.594 27.499 1.00 69.69 135 LYS B CA 1
ATOM 1442 C C . LYS B 1 82 ? -36.177 -15.781 28.545 1.00 69.94 135 LYS B C 1
ATOM 1443 O O . LYS B 1 82 ? -37.209 -16.221 29.064 1.00 70.95 135 LYS B O 1
ATOM 1449 N N . MET B 1 83 ? -35.672 -14.587 28.861 1.00 69.28 136 MET B N 1
ATOM 1450 C CA . MET B 1 83 ? -36.339 -13.732 29.840 1.00 75.25 136 MET B CA 1
ATOM 1451 C C . MET B 1 83 ? -37.716 -13.301 29.355 1.00 73.59 136 MET B C 1
ATOM 1452 O O . MET B 1 83 ? -38.687 -13.327 30.121 1.00 74.09 136 MET B O 1
ATOM 1457 N N . ALA B 1 84 ? -37.827 -12.925 28.078 1.00 74.39 137 ALA B N 1
ATOM 1458 C CA . ALA B 1 84 ? -39.128 -12.525 27.547 1.00 77.25 137 ALA B CA 1
ATOM 1459 C C . ALA B 1 84 ? -40.100 -13.700 27.518 1.00 76.68 137 ALA B C 1
ATOM 1460 O O . ALA B 1 84 ? -41.282 -13.549 27.859 1.00 78.28 137 ALA B O 1
ATOM 1462 N N . LYS B 1 85 ? -39.613 -14.881 27.131 1.00 82.90 138 LYS B N 1
ATOM 1463 C CA . LYS B 1 85 ? -40.455 -16.071 27.082 1.00 76.96 138 LYS B CA 1
ATOM 1464 C C . LYS B 1 85 ? -40.957 -16.447 28.468 1.00 76.40 138 LYS B C 1
ATOM 1465 O O . LYS B 1 85 ? -42.139 -16.768 28.648 1.00 77.92 138 LYS B O 1
ATOM 1471 N N . ILE B 1 86 ? -40.073 -16.391 29.466 1.00 82.69 139 ILE B N 1
ATOM 1472 C CA . ILE B 1 86 ? -40.462 -16.730 30.829 1.00 78.56 139 ILE B CA 1
ATOM 1473 C C . ILE B 1 86 ? -41.429 -15.693 31.380 1.00 75.41 139 ILE B C 1
ATOM 1474 O O . ILE B 1 86 ? -42.388 -16.034 32.081 1.00 78.98 139 ILE B O 1
ATOM 1479 N N . SER B 1 87 ? -41.207 -14.415 31.063 1.00 83.19 140 SER B N 1
ATOM 1480 C CA . SER B 1 87 ? -42.133 -13.379 31.504 1.00 90.90 140 SER B CA 1
ATOM 1481 C C . SER B 1 87 ? -43.523 -13.608 30.926 1.00 94.71 140 SER B C 1
ATOM 1482 O O . SER B 1 87 ? -44.526 -13.494 31.640 1.00 104.53 140 SER B O 1
ATOM 1485 N N . HIS B 1 88 ? -43.605 -13.934 29.632 1.00 95.29 141 HIS B N 1
ATOM 1486 C CA . HIS B 1 88 ? -44.911 -14.176 29.021 1.00 98.86 141 HIS B CA 1
ATOM 1487 C C . HIS B 1 88 ? -45.585 -15.420 29.599 1.00 95.14 141 HIS B C 1
ATOM 1488 O O . HIS B 1 88 ? -46.790 -15.400 29.892 1.00 116.17 141 HIS B O 1
ATOM 1495 N N . LEU B 1 89 ? -44.827 -16.510 29.774 1.00 92.91 142 LEU B N 1
ATOM 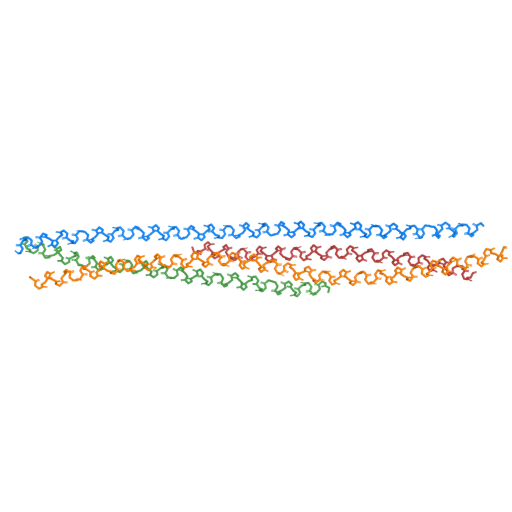1496 C CA . LEU B 1 89 ? -45.391 -17.712 30.388 1.00 91.77 142 LEU B CA 1
ATOM 1497 C C . LEU B 1 89 ? -45.917 -17.412 31.782 1.00 95.15 142 LEU B C 1
ATOM 1498 O O . LEU B 1 89 ? -47.009 -17.860 32.158 1.00 105.22 142 LEU B O 1
ATOM 1503 N N . GLU B 1 90 ? -45.144 -16.664 32.569 1.00 95.15 143 GLU B N 1
ATOM 1504 C CA . GLU B 1 90 ? -45.571 -16.324 33.916 1.00 103.30 143 GLU B CA 1
ATOM 1505 C C . GLU B 1 90 ? -46.805 -15.438 33.912 1.00 98.73 143 GLU B C 1
ATOM 1506 O O . GLU B 1 90 ? -47.666 -15.570 34.783 1.00 105.70 143 GLU B O 1
ATOM 1512 N N . THR B 1 91 ? -46.893 -14.496 32.973 1.00 99.20 144 THR B N 1
ATOM 1513 C CA . THR B 1 91 ? -48.096 -13.676 32.894 1.00 93.06 144 THR B CA 1
ATOM 1514 C C . THR B 1 91 ? -49.312 -14.538 32.588 1.00 95.60 144 THR B C 1
ATOM 1515 O O . THR B 1 91 ? -50.385 -14.355 33.183 1.00 108.33 144 THR B O 1
ATOM 1519 N N . GLU B 1 92 ? -49.149 -15.509 31.685 1.00 90.82 145 GLU B N 1
ATOM 1520 C CA . GLU B 1 92 ? -50.233 -16.445 31.403 1.00 89.50 145 GLU B CA 1
ATOM 1521 C C . GLU B 1 92 ? -50.655 -17.189 32.664 1.00 92.53 145 GLU B C 1
ATOM 1522 O O . GLU B 1 92 ? -51.846 -17.255 32.993 1.00 89.63 145 GLU B O 1
ATOM 1528 N N . LEU B 1 93 ? -49.683 -17.737 33.394 1.00 103.82 146 LEU B N 1
ATOM 1529 C CA . LEU B 1 93 ? -50.005 -18.516 34.588 1.00 98.72 146 LEU B CA 1
ATOM 1530 C C . LEU B 1 93 ? -50.608 -17.647 35.692 1.00 102.22 146 LEU B C 1
ATOM 1531 O O . LEU B 1 93 ? -51.521 -18.088 36.400 1.00 109.70 146 LEU B O 1
ATOM 1536 N N . LYS B 1 94 ? -50.105 -16.420 35.864 1.00 109.96 147 LYS B N 1
ATOM 1537 C CA . LYS B 1 94 ? -50.692 -15.492 36.828 1.00 108.86 147 LYS B CA 1
ATOM 1538 C C . LYS B 1 94 ? -52.154 -15.228 36.519 1.00 112.65 147 LYS B C 1
ATOM 1539 O O . LYS B 1 94 ? -53.026 -15.382 37.382 1.00 121.67 147 LYS B O 1
ATOM 1545 N N . GLN B 1 95 ? -52.433 -14.808 35.285 1.00 118.04 148 GLN B N 1
ATOM 1546 C CA . GLN B 1 95 ? -53.798 -14.469 34.908 1.00 129.90 148 GLN B CA 1
ATOM 1547 C C . GLN B 1 95 ? -54.723 -15.676 35.010 1.00 134.62 148 GLN B C 1
ATOM 1548 O O . GLN B 1 95 ? -55.876 -15.544 35.438 1.00 149.27 148 GLN B O 1
ATOM 1554 N N . VAL B 1 96 ? -54.243 -16.859 34.617 1.00 129.05 149 VAL B N 1
ATOM 1555 C CA . VAL B 1 96 ? -55.093 -18.047 34.663 1.00 119.03 149 VAL B CA 1
ATOM 1556 C C . VAL B 1 96 ? -55.491 -18.363 36.101 1.00 111.56 149 VAL B C 1
ATOM 1557 O O . VAL B 1 96 ? -56.651 -18.692 36.382 1.00 99.84 149 VAL B O 1
ATOM 1561 N N . CYS B 1 97 ? -54.552 -18.253 37.035 1.00 105.04 150 CYS B N 1
ATOM 1562 C CA . CYS B 1 97 ? -54.840 -18.551 38.435 1.00 106.90 150 CYS B CA 1
ATOM 1563 C C . CYS B 1 97 ? -55.315 -17.300 39.169 1.00 107.29 150 CYS B C 1
ATOM 1564 O O . CYS B 1 97 ? -56.277 -16.653 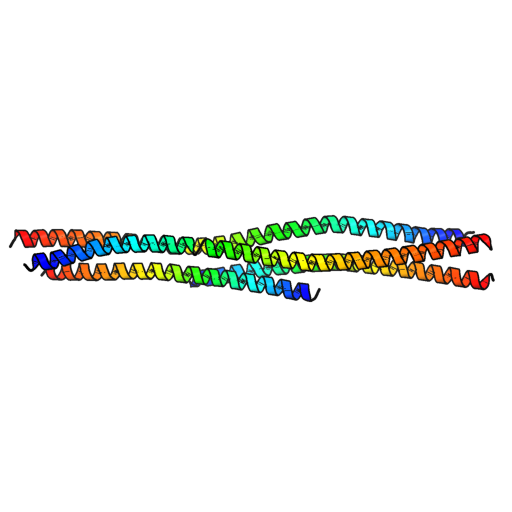38.754 1.00 111.48 150 CYS B O 1
ATOM 1567 N N . LYS C 2 5 ? -6.130 -19.291 18.200 1.00 96.73 49 LYS C N 1
ATOM 1568 C CA . LYS C 2 5 ? -6.073 -19.242 19.663 1.00 92.21 49 LYS C CA 1
ATOM 1569 C C . LYS C 2 5 ? -4.635 -19.233 20.144 1.00 82.63 49 LYS C C 1
ATOM 1570 O O . LYS C 2 5 ? -3.744 -18.754 19.441 1.00 82.04 49 LYS C O 1
ATOM 1576 N N . ASP C 2 6 ? -4.430 -19.783 21.344 1.00 83.67 50 ASP C N 1
ATOM 1577 C CA . ASP C 2 6 ? -3.088 -19.929 21.900 1.00 85.02 50 ASP C CA 1
ATOM 1578 C C . ASP C 2 6 ? -2.118 -20.534 20.889 1.00 83.29 50 ASP C C 1
ATOM 1579 O O . ASP C 2 6 ? -0.945 -20.149 20.832 1.00 76.81 50 ASP C O 1
ATOM 1584 N N . GLU C 2 7 ? -2.588 -21.500 20.100 1.00 101.97 51 GLU C N 1
ATOM 1585 C CA . GLU C 2 7 ? -1.751 -22.099 19.063 1.00 97.75 51 GLU C CA 1
ATOM 1586 C C . GLU C 2 7 ? -1.273 -21.061 18.051 1.00 97.77 51 GLU C C 1
ATOM 1587 O O . GLU C 2 7 ? -0.091 -21.040 17.676 1.00 110.35 51 GLU C O 1
ATOM 1593 N N . ALA C 2 8 ? -2.191 -20.226 17.558 1.00 99.99 52 ALA C N 1
ATOM 1594 C CA . ALA C 2 8 ? -1.804 -19.175 16.625 1.00 94.85 52 ALA C CA 1
ATOM 1595 C C . ALA C 2 8 ? -0.806 -18.229 17.275 1.00 90.52 52 ALA C C 1
ATOM 1596 O O . ALA C 2 8 ? 0.143 -17.761 16.629 1.00 82.09 52 ALA C O 1
ATOM 1598 N N . LEU C 2 9 ? -1.003 -17.952 18.565 1.00 88.77 53 LEU C N 1
ATOM 1599 C CA . LEU C 2 9 ? -0.071 -17.111 19.300 1.00 67.84 53 LEU C CA 1
ATOM 1600 C C . LEU C 2 9 ? 1.318 -17.734 19.331 1.00 71.27 53 LEU C C 1
ATOM 1601 O O . LEU C 2 9 ? 2.317 -17.035 19.152 1.00 101.10 53 LEU C O 1
ATOM 1606 N N . GLU C 2 10 ? 1.397 -19.050 19.550 1.00 76.64 54 GLU C N 1
ATOM 1607 C CA . GLU C 2 10 ? 2.690 -19.733 19.577 1.00 87.31 54 GLU C CA 1
ATOM 1608 C C . GLU C 2 10 ? 3.377 -19.680 18.215 1.00 82.95 54 GLU C C 1
ATOM 1609 O O . GLU C 2 10 ? 4.585 -19.426 18.121 1.00 81.46 54 GLU C O 1
ATOM 1615 N N . LYS C 2 11 ? 2.621 -19.935 17.143 1.00 68.08 55 LYS C N 1
ATOM 1616 C CA . LYS C 2 11 ? 3.218 -19.925 15.807 1.00 71.11 55 LYS C CA 1
ATOM 1617 C C . LYS C 2 11 ? 3.730 -18.536 15.433 1.00 87.28 55 LYS C C 1
ATOM 1618 O O . LYS C 2 11 ? 4.833 -18.385 14.883 1.00 104.00 55 LYS C O 1
ATOM 1624 N N . ASP C 2 12 ? 2.947 -17.500 15.731 1.00 76.48 56 ASP C N 1
ATOM 1625 C CA . ASP C 2 12 ? 3.424 -16.153 15.448 1.00 62.66 56 ASP C CA 1
ATOM 1626 C C . ASP C 2 12 ? 4.538 -15.739 16.403 1.00 66.19 56 ASP C C 1
ATOM 1627 O O . ASP C 2 12 ? 5.366 -14.898 16.047 1.00 93.21 56 ASP C O 1
ATOM 1632 N N . LEU C 2 13 ? 4.573 -16.298 17.617 1.00 69.85 57 LEU C N 1
ATOM 1633 C CA . LEU C 2 13 ? 5.752 -16.154 18.464 1.00 52.18 57 LEU C CA 1
ATOM 1634 C C . LEU C 2 13 ? 6.984 -16.717 17.772 1.00 58.08 57 LEU C C 1
ATOM 1635 O O . LEU C 2 13 ? 8.079 -16.157 17.883 1.00 86.29 57 LEU C O 1
ATOM 1640 N N . ASN C 2 14 ? 6.829 -17.854 17.091 1.00 69.92 58 ASN C N 1
ATOM 1641 C CA . ASN C 2 14 ? 7.946 -18.407 16.331 1.00 83.64 58 ASN C CA 1
ATOM 1642 C C . ASN C 2 14 ? 8.385 -17.445 15.240 1.00 71.71 58 ASN C C 1
ATOM 1643 O O . ASN C 2 14 ? 9.585 -17.221 15.043 1.00 90.13 58 ASN C O 1
ATOM 1648 N N . ASP C 2 15 ? 7.422 -16.862 14.522 1.00 61.68 59 ASP C N 1
ATOM 1649 C CA . ASP C 2 15 ? 7.785 -15.885 13.494 1.00 77.97 59 ASP C CA 1
ATOM 1650 C C . ASP C 2 15 ? 8.479 -14.668 14.104 1.00 84.17 59 ASP C C 1
ATOM 1651 O O . ASP C 2 15 ? 9.441 -14.139 13.533 1.00 83.46 59 ASP C O 1
ATOM 1656 N N . VAL C 2 16 ? 8.020 -14.231 15.278 1.00 81.03 60 VAL C N 1
ATOM 1657 C CA . VAL C 2 16 ? 8.619 -13.080 15.952 1.00 67.47 60 VAL C CA 1
ATOM 1658 C C . VAL C 2 16 ? 10.054 -13.383 16.363 1.00 69.94 60 VAL C C 1
ATOM 1659 O O . VAL C 2 16 ? 10.966 -12.570 16.157 1.00 81.62 60 VAL C O 1
ATOM 1663 N N . SER C 2 17 ? 10.275 -14.554 16.967 1.00 70.43 61 SER C N 1
ATOM 1664 C CA . SER C 2 17 ? 11.623 -14.946 17.360 1.00 50.60 61 SER C CA 1
ATOM 1665 C C . SER C 2 17 ? 12.535 -15.059 16.147 1.00 59.03 61 SER C C 1
ATOM 1666 O O . SER C 2 17 ? 13.690 -14.615 16.185 1.00 81.40 61 SER C O 1
ATOM 1669 N N . LYS C 2 18 ? 12.027 -15.641 15.057 1.00 49.86 62 LYS C N 1
ATOM 1670 C CA . LYS C 2 18 ? 12.821 -15.746 13.839 1.00 52.63 62 LYS C CA 1
ATOM 1671 C C . LYS C 2 18 ? 13.218 -14.368 13.330 1.00 66.35 62 LYS C C 1
ATOM 1672 O O . LYS C 2 18 ? 14.377 -14.142 12.965 1.00 82.92 62 LYS C O 1
ATOM 1678 N N . GLU C 2 19 ? 12.268 -13.432 13.306 1.00 64.03 63 GLU C N 1
ATOM 1679 C CA . GLU C 2 19 ? 12.557 -12.096 12.797 1.00 76.49 63 GLU C CA 1
ATOM 1680 C C . GLU C 2 19 ? 13.556 -11.355 13.684 1.00 72.58 63 GLU C C 1
ATOM 1681 O O . GLU C 2 19 ? 14.453 -10.663 13.180 1.00 86.30 63 GLU C O 1
ATOM 1687 N N . ILE C 2 20 ? 13.421 -11.479 15.007 1.00 63.05 64 ILE C N 1
ATOM 1688 C CA . ILE C 2 20 ? 14.364 -10.807 15.899 1.00 53.42 64 ILE C CA 1
ATOM 1689 C C . ILE C 2 20 ? 15.759 -11.399 15.740 1.00 66.19 64 ILE C C 1
ATOM 1690 O O . ILE C 2 20 ? 16.762 -10.669 15.718 1.00 73.08 64 ILE C O 1
ATOM 1695 N N . ASN C 2 21 ? 15.849 -12.723 15.596 1.00 58.40 65 ASN C N 1
ATOM 1696 C CA . ASN C 2 21 ? 17.147 -13.343 15.365 1.00 57.94 65 ASN C CA 1
ATOM 1697 C C . ASN C 2 21 ? 17.737 -12.879 14.039 1.00 73.89 65 ASN C C 1
ATOM 1698 O O . ASN C 2 21 ? 18.944 -12.630 13.939 1.00 82.99 65 ASN C O 1
ATOM 1703 N N . LEU C 2 22 ? 16.889 -12.729 13.017 1.00 72.29 66 LEU C N 1
ATOM 1704 C CA . LEU C 2 22 ? 17.353 -12.265 11.713 1.00 67.85 66 LEU C CA 1
ATOM 1705 C C . LEU C 2 22 ? 17.942 -10.864 11.812 1.00 51.59 66 LEU C C 1
ATOM 1706 O O . LEU C 2 22 ? 19.029 -10.594 11.284 1.00 70.03 66 LEU C O 1
ATOM 1711 N N . MET C 2 23 ? 17.251 -9.966 12.517 1.00 52.31 67 MET C N 1
ATOM 1712 C CA . MET C 2 23 ? 17.761 -8.603 12.623 1.00 56.63 67 MET C CA 1
ATOM 1713 C C . MET C 2 23 ? 19.053 -8.548 13.428 1.00 58.56 67 MET C C 1
ATOM 1714 O O . MET C 2 23 ? 20.000 -7.853 13.040 1.00 61.52 67 MET C O 1
ATOM 1719 N N . LEU C 2 24 ? 19.118 -9.267 14.550 1.00 70.98 68 LEU C N 1
ATOM 1720 C CA . LEU C 2 24 ? 20.344 -9.235 15.343 1.00 67.33 68 LEU C CA 1
ATOM 1721 C C . LEU C 2 24 ? 21.517 -9.852 14.590 1.00 66.56 68 LEU C C 1
ATOM 1722 O O . LEU C 2 24 ? 22.652 -9.372 14.699 1.00 76.75 68 LEU C O 1
ATOM 1727 N N . SER C 2 25 ? 21.266 -10.905 13.809 1.00 47.63 69 SER C N 1
ATOM 1728 C CA . SER C 2 25 ? 22.332 -11.515 13.021 1.00 55.52 69 SER C CA 1
ATOM 1729 C C . SER C 2 25 ? 22.799 -10.586 11.909 1.00 65.20 69 SER C C 1
ATOM 1730 O O . SER C 2 25 ? 24.001 -10.500 11.622 1.00 77.95 69 SER C O 1
ATOM 1733 N N . THR C 2 26 ? 21.863 -9.893 11.261 1.00 51.38 70 THR C N 1
ATOM 1734 C CA . THR C 2 26 ? 22.247 -8.922 10.244 1.00 60.48 70 THR C CA 1
ATOM 1735 C C . THR C 2 26 ? 23.068 -7.790 10.846 1.00 70.13 70 THR C C 1
ATOM 1736 O O . THR C 2 26 ? 24.047 -7.333 10.237 1.00 89.18 70 THR C O 1
ATOM 1740 N N . TYR C 2 27 ? 22.708 -7.359 12.057 1.00 68.53 71 TYR C N 1
ATOM 1741 C CA . TYR C 2 27 ? 23.491 -6.343 12.751 1.00 61.20 71 TYR C CA 1
ATOM 1742 C C . TYR C 2 27 ? 24.891 -6.855 13.075 1.00 63.68 71 TYR C C 1
ATOM 1743 O O . TYR C 2 27 ? 25.883 -6.121 12.945 1.00 68.03 71 TYR C O 1
ATOM 1752 N N . ALA C 2 28 ? 24.985 -8.113 13.514 1.00 60.75 72 ALA C N 1
ATOM 1753 C CA . ALA C 2 28 ? 26.285 -8.717 13.775 1.00 43.63 72 ALA C CA 1
ATOM 1754 C C . ALA C 2 28 ? 27.149 -8.724 12.520 1.00 54.39 72 ALA C C 1
ATOM 1755 O O . ALA C 2 28 ? 28.348 -8.433 12.582 1.00 62.75 72 ALA C O 1
ATOM 1757 N N . LYS C 2 29 ? 26.552 -9.061 11.372 1.00 55.66 73 LYS C N 1
ATOM 1758 C CA . LYS C 2 29 ? 27.280 -9.022 10.102 1.00 33.05 73 LYS C CA 1
ATOM 1759 C C . LYS C 2 29 ? 27.763 -7.610 9.795 1.00 31.77 73 LYS C C 1
ATOM 1760 O O . LYS C 2 29 ? 28.899 -7.407 9.345 1.00 58.33 73 LYS C O 1
ATOM 1766 N N . LEU C 2 30 ? 26.897 -6.625 10.013 1.00 32.21 74 LEU C N 1
ATOM 1767 C CA . LEU C 2 30 ? 27.242 -5.232 9.758 1.00 42.29 74 LEU C CA 1
ATOM 1768 C C . LEU C 2 30 ? 28.471 -4.827 10.568 1.00 62.88 74 LEU C C 1
ATOM 1769 O O . LEU C 2 30 ? 29.445 -4.279 10.029 1.00 89.58 74 LEU C O 1
ATOM 1774 N N . LEU C 2 31 ? 28.461 -5.163 11.858 1.00 55.05 75 LEU C N 1
ATOM 1775 C CA . LEU C 2 31 ? 29.566 -4.844 12.757 1.00 43.84 75 LEU C CA 1
ATOM 1776 C C . LEU C 2 31 ? 30.832 -5.603 12.379 1.00 49.62 75 LEU C C 1
ATOM 1777 O O . LEU C 2 31 ? 31.938 -5.070 12.498 1.00 82.64 75 LEU C O 1
ATOM 1782 N N . SER C 2 32 ? 30.701 -6.872 11.993 1.00 37.59 76 SER C N 1
ATOM 1783 C CA . SER C 2 32 ? 31.869 -7.641 11.575 1.00 45.32 76 SER C CA 1
ATOM 1784 C C . SER C 2 32 ? 32.547 -6.993 10.373 1.00 50.01 76 SER C C 1
ATOM 1785 O O . SER C 2 32 ? 33.776 -6.864 10.339 1.00 70.89 76 SER C O 1
ATOM 1788 N N . GLU C 2 33 ? 31.759 -6.564 9.380 1.00 40.46 77 GLU C N 1
ATOM 1789 C CA . GLU C 2 33 ? 32.354 -5.926 8.204 1.00 35.37 77 GLU C CA 1
ATOM 1790 C C . GLU C 2 33 ? 33.036 -4.612 8.569 1.00 39.18 77 GLU C C 1
ATOM 1791 O O . GLU C 2 33 ? 34.150 -4.325 8.103 1.00 72.87 77 GLU C O 1
ATOM 1797 N N . ARG C 2 34 ? 32.374 -3.791 9.390 1.00 42.97 78 ARG C N 1
ATOM 1798 C CA . ARG C 2 34 ? 32.986 -2.529 9.797 1.00 40.55 78 ARG C CA 1
ATOM 1799 C C . ARG C 2 34 ? 34.289 -2.759 10.561 1.00 46.76 78 ARG C C 1
ATOM 1800 O O . ARG C 2 34 ? 35.303 -2.088 10.301 1.00 63.02 78 ARG C O 1
ATOM 1808 N N . ALA C 2 35 ? 34.289 -3.720 11.490 1.00 37.34 79 ALA C N 1
ATOM 1809 C CA . ALA C 2 35 ? 35.507 -4.048 12.221 1.00 30.15 79 ALA C CA 1
ATOM 1810 C C . ALA C 2 35 ? 36.599 -4.560 11.290 1.00 56.27 79 ALA C C 1
ATOM 1811 O O . ALA C 2 35 ? 37.784 -4.289 11.509 1.00 67.43 79 ALA C O 1
ATOM 1813 N N . ALA C 2 36 ? 36.223 -5.313 10.253 1.00 62.58 80 ALA C N 1
ATOM 1814 C CA . ALA C 2 36 ? 37.220 -5.780 9.294 1.00 58.10 80 ALA C CA 1
ATOM 1815 C C . ALA C 2 36 ? 37.858 -4.612 8.555 1.00 63.72 80 ALA C C 1
ATOM 1816 O O . ALA C 2 36 ? 39.073 -4.604 8.321 1.00 57.86 80 ALA C O 1
ATOM 1818 N N . VAL C 2 37 ? 37.052 -3.618 8.175 1.00 57.02 81 VAL C N 1
ATOM 1819 C CA . VAL C 2 37 ? 37.604 -2.433 7.517 1.00 45.56 81 VAL C CA 1
ATOM 1820 C C . VAL C 2 37 ? 38.596 -1.725 8.437 1.00 64.07 81 VAL C C 1
ATOM 1821 O O . VAL C 2 37 ? 39.704 -1.345 8.022 1.00 76.17 81 VAL C O 1
ATOM 1825 N N . ASP C 2 38 ? 38.214 -1.543 9.705 1.00 62.31 82 ASP C N 1
ATOM 1826 C CA . ASP C 2 38 ? 39.120 -0.889 10.651 1.00 38.71 82 ASP C CA 1
ATOM 1827 C C . ASP C 2 38 ? 40.413 -1.682 10.833 1.00 44.07 82 ASP C C 1
ATOM 1828 O O . ASP C 2 38 ? 41.507 -1.103 10.887 1.00 61.10 82 ASP C O 1
ATOM 1833 N N . ALA C 2 39 ? 40.306 -3.009 10.941 1.00 32.55 83 ALA C N 1
ATOM 1834 C CA . ALA C 2 39 ? 41.498 -3.836 11.099 1.00 45.12 83 ALA C CA 1
ATOM 1835 C C . ALA C 2 39 ? 42.399 -3.749 9.875 1.00 67.44 83 ALA C C 1
ATOM 1836 O O . ALA C 2 39 ? 43.630 -3.764 9.997 1.00 76.32 83 ALA C O 1
ATOM 1838 N N . SER C 2 40 ? 41.806 -3.671 8.681 1.00 61.83 84 SER C N 1
ATOM 1839 C CA . SER C 2 40 ? 42.613 -3.498 7.478 1.00 45.48 84 SER C CA 1
ATOM 1840 C C . SER C 2 40 ? 43.362 -2.173 7.510 1.00 62.47 84 SER C C 1
ATOM 1841 O O . SER C 2 40 ? 44.534 -2.099 7.118 1.00 75.15 84 SER C O 1
ATOM 1844 N N . TYR C 2 41 ? 42.700 -1.111 7.980 1.00 49.54 85 TYR C N 1
ATOM 1845 C CA . TYR C 2 41 ? 43.390 0.173 8.111 1.00 29.60 85 TYR C CA 1
ATOM 1846 C C . TYR C 2 41 ? 44.549 0.088 9.102 1.00 41.93 85 TYR C C 1
ATOM 1847 O O . TYR C 2 41 ? 45.634 0.637 8.858 1.00 74.73 85 TYR C O 1
ATOM 1856 N N . ILE C 2 42 ? 44.343 -0.615 10.218 1.00 60.54 86 ILE C N 1
ATOM 1857 C CA . ILE C 2 42 ? 45.415 -0.800 11.197 1.00 64.14 86 ILE C CA 1
ATOM 1858 C C . ILE C 2 42 ? 46.588 -1.558 10.579 1.00 57.54 86 ILE C C 1
ATOM 1859 O O . ILE C 2 42 ? 47.759 -1.209 10.789 1.00 59.89 86 ILE C O 1
ATOM 1864 N N . ASP C 2 43 ? 46.292 -2.615 9.819 1.00 65.41 87 ASP C N 1
ATOM 1865 C CA . ASP C 2 43 ? 47.349 -3.385 9.170 1.00 45.63 87 ASP C CA 1
ATOM 1866 C C . ASP C 2 43 ? 48.106 -2.532 8.160 1.00 36.62 87 ASP C C 1
ATOM 1867 O O . ASP C 2 43 ? 49.329 -2.658 8.018 1.00 53.96 87 ASP C O 1
ATOM 1872 N N . GLU C 2 44 ? 47.394 -1.649 7.456 1.00 50.75 88 GLU C N 1
ATOM 1873 C CA . GLU C 2 44 ? 48.062 -0.725 6.545 1.00 36.02 88 GLU C CA 1
ATOM 1874 C C . GLU C 2 44 ? 48.997 0.212 7.301 1.00 40.69 88 GLU C C 1
ATOM 1875 O O . GLU C 2 44 ? 50.103 0.510 6.830 1.00 65.85 88 GLU C O 1
ATOM 1881 N N . ILE C 2 45 ? 48.573 0.686 8.476 1.00 37.85 89 ILE C N 1
ATOM 1882 C CA . ILE C 2 45 ? 49.448 1.550 9.271 1.00 49.72 89 ILE C CA 1
ATOM 1883 C C . ILE C 2 45 ? 50.702 0.791 9.692 1.00 58.90 89 ILE C C 1
ATOM 1884 O O . ILE C 2 45 ? 51.821 1.323 9.644 1.00 57.06 89 ILE C O 1
ATOM 1889 N N . ASP C 2 46 ? 50.532 -0.466 10.112 1.00 49.81 90 ASP C N 1
ATOM 1890 C CA . ASP C 2 46 ? 51.680 -1.285 10.494 1.00 35.77 90 ASP C CA 1
ATOM 1891 C C . ASP C 2 46 ? 52.643 -1.473 9.326 1.00 35.69 90 ASP C C 1
ATOM 1892 O O . ASP C 2 46 ? 53.868 -1.391 9.495 1.00 49.06 90 ASP C O 1
ATOM 1897 N N . GLU C 2 47 ? 52.106 -1.732 8.132 1.00 49.97 91 GLU C N 1
ATOM 1898 C CA . GLU C 2 47 ? 52.952 -1.900 6.954 1.00 47.33 91 GLU C CA 1
ATOM 1899 C C . GLU C 2 47 ? 53.708 -0.615 6.629 1.00 44.12 91 GLU C C 1
ATOM 1900 O O . GLU C 2 47 ? 54.895 -0.650 6.273 1.00 50.52 91 GLU C O 1
ATOM 1906 N N . LEU C 2 48 ? 53.027 0.530 6.730 1.00 37.71 92 LEU C N 1
ATOM 1907 C CA . LEU C 2 48 ? 53.690 1.813 6.514 1.00 31.06 92 LEU C CA 1
ATOM 1908 C C . LEU C 2 48 ? 54.839 2.004 7.497 1.00 41.76 92 LEU C C 1
ATOM 1909 O O . LEU C 2 48 ? 55.931 2.458 7.120 1.00 58.85 92 LEU C O 1
ATOM 1914 N N . PHE C 2 49 ? 54.611 1.646 8.764 1.00 50.86 93 PHE C N 1
ATOM 1915 C CA . PHE C 2 49 ? 55.665 1.765 9.767 1.00 50.95 93 PHE C CA 1
ATOM 1916 C C . PHE C 2 49 ? 56.841 0.853 9.447 1.00 60.34 93 PHE C C 1
ATOM 1917 O O . PHE C 2 49 ? 57.998 1.236 9.641 1.00 82.92 93 PHE C O 1
ATOM 1925 N N . LYS C 2 50 ? 56.568 -0.365 8.973 1.00 46.59 94 LYS C N 1
ATOM 1926 C CA . LYS C 2 50 ? 57.660 -1.268 8.609 1.00 36.49 94 LYS C CA 1
ATOM 1927 C C . LYS C 2 50 ? 58.479 -0.715 7.446 1.00 36.87 94 LYS C C 1
ATOM 1928 O O . LYS C 2 50 ? 59.713 -0.827 7.433 1.00 46.10 94 LYS C O 1
ATOM 1934 N N . GLU C 2 51 ? 57.807 -0.132 6.449 1.00 35.75 95 GLU C N 1
ATOM 1935 C CA . GLU C 2 51 ? 58.529 0.492 5.340 1.00 41.28 95 GLU C CA 1
ATOM 1936 C C . GLU C 2 51 ? 59.439 1.607 5.842 1.00 44.35 95 GLU C C 1
ATOM 1937 O O . GLU C 2 51 ? 60.624 1.684 5.474 1.00 51.12 95 GLU C O 1
ATOM 1943 N N . ALA C 2 52 ? 58.889 2.492 6.679 1.00 44.71 96 ALA C N 1
ATOM 1944 C CA . ALA C 2 52 ? 59.707 3.525 7.305 1.00 53.56 96 ALA C CA 1
ATOM 1945 C C . ALA C 2 52 ? 60.889 2.916 8.054 1.00 61.54 96 ALA C C 1
ATOM 1946 O O . ALA C 2 52 ? 62.009 3.429 7.986 1.00 66.10 96 ALA C O 1
ATOM 1948 N N . ASN C 2 53 ? 60.656 1.831 8.790 1.00 59.92 97 ASN C N 1
ATOM 1949 C CA . ASN C 2 53 ? 61.735 1.234 9.569 1.00 39.26 97 ASN C CA 1
ATOM 1950 C C . ASN C 2 53 ? 62.853 0.730 8.669 1.00 40.95 97 ASN C C 1
ATOM 1951 O O . ASN C 2 53 ? 64.039 0.898 8.983 1.00 79.43 97 ASN C O 1
ATOM 1956 N N . ALA C 2 54 ? 62.494 0.109 7.545 1.00 38.23 98 ALA C N 1
ATOM 1957 C CA . ALA C 2 54 ? 63.509 -0.355 6.601 1.00 38.52 98 ALA C CA 1
ATOM 1958 C C . ALA C 2 54 ? 64.321 0.811 6.048 1.00 45.37 98 ALA C C 1
ATOM 1959 O O . ALA C 2 54 ? 65.558 0.742 5.962 1.00 59.77 98 ALA C O 1
ATOM 1961 N N . ILE C 2 55 ? 63.639 1.895 5.668 1.00 54.08 99 ILE C N 1
ATOM 1962 C CA . ILE C 2 55 ? 64.351 3.073 5.174 1.00 39.77 99 ILE C CA 1
ATOM 1963 C C . ILE C 2 55 ? 65.300 3.616 6.240 1.00 57.69 99 ILE C C 1
ATOM 1964 O O . ILE C 2 55 ? 66.436 4.022 5.943 1.00 70.23 99 ILE C O 1
ATOM 1969 N N . GLU C 2 56 ? 64.851 3.630 7.497 1.00 50.51 100 GLU C N 1
ATOM 1970 C CA . GLU C 2 56 ? 65.702 4.116 8.578 1.00 40.39 100 GLU C CA 1
ATOM 1971 C C . GLU C 2 56 ? 66.932 3.234 8.745 1.00 41.99 100 GLU C C 1
ATOM 1972 O O . GLU C 2 56 ? 68.033 3.738 8.984 1.00 62.73 100 GLU C O 1
ATOM 1978 N N . ASN C 2 57 ? 66.761 1.913 8.648 1.00 56.46 101 ASN C N 1
ATOM 1979 C CA . ASN C 2 57 ? 67.913 1.017 8.737 1.00 67.66 101 ASN C CA 1
ATOM 1980 C C . ASN C 2 57 ? 68.911 1.312 7.624 1.00 55.89 101 ASN C C 1
ATOM 1981 O O . ASN C 2 57 ? 70.133 1.330 7.851 1.00 58.54 101 ASN C O 1
ATOM 1986 N N . PHE C 2 58 ? 68.402 1.572 6.416 1.00 51.90 102 PHE C N 1
ATOM 1987 C CA . PHE C 2 58 ? 69.281 1.914 5.301 1.00 47.14 102 PHE C CA 1
ATOM 1988 C C . PHE C 2 58 ? 70.085 3.173 5.596 1.00 64.74 102 PHE C C 1
ATOM 1989 O O . PHE C 2 58 ? 71.312 3.202 5.408 1.00 62.72 102 PHE C O 1
ATOM 1997 N N . LEU C 2 59 ? 69.415 4.204 6.114 1.00 89.14 103 LEU C N 1
ATOM 1998 C CA . LEU C 2 59 ? 70.110 5.453 6.408 1.00 69.75 103 LEU C CA 1
ATOM 1999 C C . LEU C 2 59 ? 71.101 5.283 7.553 1.00 75.06 103 LEU C C 1
ATOM 2000 O O . LEU C 2 59 ? 72.188 5.870 7.533 1.00 87.39 103 LEU C O 1
ATOM 2005 N N . ILE C 2 60 ? 70.759 4.453 8.539 1.00 73.72 104 ILE C N 1
ATOM 2006 C CA . ILE C 2 60 ? 71.633 4.243 9.688 1.00 66.64 104 ILE C CA 1
ATOM 2007 C C . ILE C 2 60 ? 72.918 3.552 9.258 1.00 71.15 104 ILE C C 1
ATOM 2008 O O . ILE C 2 60 ? 74.017 3.919 9.697 1.00 79.12 104 ILE C O 1
ATOM 2013 N N . GLN C 2 61 ? 72.813 2.589 8.338 1.00 68.75 105 GLN C N 1
ATOM 2014 C CA . GLN C 2 61 ? 74.018 1.877 7.926 1.00 88.11 105 GLN C CA 1
ATOM 2015 C C . GLN C 2 61 ? 74.847 2.711 6.958 1.00 82.11 105 GLN C C 1
ATOM 2016 O O . GLN C 2 61 ? 76.085 2.668 6.999 1.00 94.27 105 GLN C O 1
ATOM 2022 N N . LYS C 2 62 ? 74.194 3.515 6.115 1.00 71.20 106 LYS C N 1
ATOM 2023 C CA . LYS C 2 62 ? 74.954 4.441 5.280 1.00 63.50 106 LYS C CA 1
ATOM 2024 C C . LYS C 2 62 ? 75.696 5.467 6.133 1.00 65.31 106 LYS C C 1
ATOM 2025 O O . LYS C 2 62 ? 76.860 5.788 5.861 1.00 70.55 106 LYS C O 1
ATOM 2031 N N . ARG C 2 63 ? 75.044 5.977 7.184 1.00 72.50 107 ARG C N 1
ATOM 2032 C CA . ARG C 2 63 ? 75.694 6.943 8.063 1.00 63.39 107 ARG C CA 1
ATOM 2033 C C . ARG C 2 63 ? 76.867 6.316 8.805 1.00 66.65 107 ARG C C 1
ATOM 2034 O O . ARG C 2 63 ? 77.925 6.941 8.947 1.00 85.59 107 ARG C O 1
ATOM 2042 N N . GLU C 2 64 ? 76.700 5.081 9.288 1.00 79.29 108 GLU C N 1
ATOM 2043 C CA . GLU C 2 64 ? 77.806 4.417 9.971 1.00 84.05 108 GLU C CA 1
ATOM 2044 C C . GLU C 2 64 ? 78.970 4.157 9.021 1.00 93.35 108 GLU C C 1
ATOM 2045 O O . GLU C 2 64 ? 80.137 4.246 9.422 1.00 108.09 108 GLU C O 1
ATOM 2051 N N . PHE C 2 65 ? 78.676 3.838 7.757 1.00 80.64 109 PHE C N 1
ATOM 2052 C CA . PHE C 2 65 ? 79.752 3.649 6.789 1.00 76.84 109 PHE C CA 1
ATOM 2053 C C . PHE C 2 65 ? 80.469 4.962 6.496 1.00 82.72 109 PHE C C 1
ATOM 2054 O O . PHE C 2 65 ? 81.695 4.981 6.328 1.00 85.42 109 PHE C O 1
ATOM 2062 N N . LEU C 2 66 ? 79.725 6.070 6.435 1.00 87.51 110 LEU C N 1
ATOM 2063 C CA . LEU C 2 66 ? 80.345 7.357 6.134 1.00 72.65 110 LEU C CA 1
ATOM 2064 C C . LEU C 2 66 ? 81.295 7.793 7.244 1.00 75.00 110 LEU C C 1
ATOM 2065 O O . LEU C 2 66 ? 82.347 8.384 6.973 1.00 98.95 110 LEU C O 1
ATOM 2070 N N . ARG C 2 67 ? 80.945 7.511 8.495 1.00 58.36 111 ARG C N 1
ATOM 2071 C CA . ARG C 2 67 ? 81.780 7.895 9.628 1.00 77.09 111 ARG C CA 1
ATOM 2072 C C . ARG C 2 67 ? 82.997 6.984 9.744 1.00 79.41 111 ARG C C 1
ATOM 2073 O O . ARG C 2 67 ? 83.876 6.996 8.882 1.00 100.46 111 ARG C O 1
ATOM 2081 N N . ASP D 2 6 ? 35.423 -7.355 21.285 1.00 104.37 50 ASP D N 1
ATOM 2082 C CA . ASP D 2 6 ? 34.781 -8.113 20.219 1.00 110.55 50 ASP D CA 1
ATOM 2083 C C . ASP D 2 6 ? 33.995 -9.286 20.793 1.00 100.64 50 ASP D C 1
ATOM 2084 O O . ASP D 2 6 ? 32.872 -9.562 20.370 1.00 101.70 50 ASP D O 1
ATOM 2089 N N . GLU D 2 7 ? 34.606 -9.979 21.756 1.00 97.51 51 GLU D N 1
ATOM 2090 C CA . GLU D 2 7 ? 33.939 -11.098 22.416 1.00 99.61 51 GLU D CA 1
ATOM 2091 C C . GLU D 2 7 ? 32.693 -10.613 23.148 1.00 98.55 51 GLU D C 1
ATOM 2092 O O . GLU D 2 7 ? 31.607 -11.202 23.031 1.00 108.17 51 GLU D O 1
ATOM 2098 N N . ALA D 2 8 ? 32.843 -9.530 23.914 1.00 72.85 52 ALA D N 1
ATOM 2099 C CA . ALA D 2 8 ? 31.722 -8.957 24.648 1.00 71.03 52 ALA D CA 1
ATOM 2100 C C . ALA D 2 8 ? 30.617 -8.501 23.706 1.00 90.22 52 ALA D C 1
ATOM 2101 O O . ALA D 2 8 ? 29.433 -8.594 24.043 1.00 100.34 52 ALA D O 1
ATOM 2103 N N . LEU D 2 9 ? 30.984 -7.979 22.532 1.00 102.86 53 LEU D N 1
ATOM 2104 C CA . LEU D 2 9 ? 29.970 -7.587 21.557 1.00 94.99 53 LEU D CA 1
ATOM 2105 C C . LEU D 2 9 ? 29.130 -8.784 21.129 1.00 93.30 53 LEU D C 1
ATOM 2106 O O . LEU D 2 9 ? 27.900 -8.686 21.040 1.00 96.37 53 LEU D O 1
ATOM 2111 N N . GLU D 2 10 ? 29.774 -9.929 20.888 1.00 90.67 54 GLU D N 1
ATOM 2112 C CA . GLU D 2 10 ? 29.038 -11.134 20.518 1.00 82.97 54 GLU D CA 1
ATOM 2113 C C . GLU D 2 10 ? 28.115 -11.565 21.650 1.00 75.11 54 GLU D C 1
ATOM 2114 O O . GLU D 2 10 ? 26.916 -11.819 21.441 1.00 79.52 54 GLU D O 1
ATOM 2120 N N . LYS D 2 11 ? 28.669 -11.650 22.866 1.00 75.64 55 LYS D N 1
ATOM 2121 C CA . LYS D 2 11 ? 27.878 -12.050 24.026 1.00 72.07 55 LYS D CA 1
ATOM 2122 C C . LYS D 2 11 ? 26.656 -11.156 24.193 1.00 74.80 55 LYS D C 1
ATOM 2123 O O . LYS D 2 11 ? 25.539 -11.645 24.401 1.00 97.86 55 LYS D O 1
ATOM 2129 N N . ASP D 2 12 ? 26.845 -9.839 24.081 1.00 62.04 56 ASP D N 1
ATOM 2130 C CA . ASP D 2 12 ? 25.756 -8.914 24.362 1.00 65.91 56 ASP D CA 1
ATOM 2131 C C . ASP D 2 12 ? 24.743 -8.850 23.232 1.00 68.97 56 ASP D C 1
ATOM 2132 O O . ASP D 2 12 ? 23.555 -8.656 23.492 1.00 84.87 56 ASP D O 1
ATOM 2137 N N . LEU D 2 13 ? 25.177 -9.035 21.984 1.00 62.15 57 LEU D N 1
ATOM 2138 C CA . LEU D 2 13 ? 24.232 -9.154 20.881 1.00 54.61 57 LEU D CA 1
ATOM 2139 C C . LEU D 2 13 ? 23.312 -10.353 21.074 1.00 58.51 57 LEU D C 1
ATOM 2140 O O . LEU D 2 13 ? 22.077 -10.235 20.997 1.00 68.23 57 LEU D O 1
ATOM 2145 N N . ASN D 2 14 ? 23.902 -11.510 21.398 1.00 62.06 58 ASN D N 1
ATOM 2146 C CA . ASN D 2 14 ? 23.098 -12.708 21.616 1.00 61.11 58 ASN D CA 1
ATOM 2147 C C . ASN D 2 14 ? 22.179 -12.543 22.819 1.00 50.56 58 ASN D C 1
ATOM 2148 O O . ASN D 2 14 ? 21.003 -12.929 22.771 1.00 63.26 58 ASN D O 1
ATOM 2153 N N . ASP D 2 15 ? 22.700 -11.969 23.905 1.00 53.37 59 ASP D N 1
ATOM 2154 C CA . ASP D 2 15 ? 21.889 -11.742 25.094 1.00 51.90 59 ASP D CA 1
ATOM 2155 C C . ASP D 2 15 ? 20.739 -10.785 24.812 1.00 48.57 59 ASP D C 1
ATOM 2156 O O . ASP D 2 15 ? 19.644 -10.947 25.359 1.00 53.47 59 ASP D O 1
ATOM 2161 N N . VAL D 2 16 ? 20.970 -9.767 23.982 1.00 47.64 60 VAL D N 1
ATOM 2162 C CA . VAL D 2 16 ? 19.903 -8.831 23.644 1.00 49.50 60 VAL D CA 1
ATOM 2163 C C . VAL D 2 16 ? 18.797 -9.547 22.882 1.00 51.69 60 VAL D C 1
ATOM 2164 O O . VAL D 2 16 ? 17.604 -9.373 23.172 1.00 70.22 60 VAL D O 1
ATOM 2168 N N . SER D 2 17 ? 19.174 -10.375 21.902 1.00 46.06 61 SER D N 1
ATOM 2169 C CA . SER D 2 17 ? 18.159 -11.147 21.185 1.00 46.32 61 SER D CA 1
ATOM 2170 C C . SER D 2 17 ? 17.396 -12.056 22.143 1.00 55.87 61 SER D C 1
ATOM 2171 O O . SER D 2 17 ? 16.162 -12.174 22.065 1.00 61.07 61 SER D O 1
ATOM 2174 N N . LYS D 2 18 ? 18.120 -12.680 23.074 1.00 54.77 62 LYS D N 1
ATOM 2175 C CA . LYS D 2 18 ? 17.506 -13.553 24.068 1.00 48.17 62 LYS D CA 1
ATOM 2176 C C . LYS D 2 18 ? 16.477 -12.802 24.903 1.00 55.47 62 LYS D C 1
ATOM 2177 O O . LYS D 2 18 ? 15.342 -13.265 25.085 1.00 49.42 62 LYS D O 1
ATOM 2183 N N . GLU D 2 19 ? 16.859 -11.626 25.405 1.00 66.77 63 GLU D N 1
ATOM 2184 C CA . GLU D 2 19 ? 15.973 -10.859 26.270 1.00 70.46 63 GLU D CA 1
ATOM 2185 C C . GLU D 2 19 ? 14.739 -10.400 25.514 1.00 74.38 63 GLU D C 1
ATOM 2186 O O . GLU D 2 19 ? 13.626 -10.450 26.050 1.00 68.25 63 GLU D O 1
ATOM 2192 N N . ILE D 2 20 ? 14.910 -9.973 24.261 1.00 79.44 64 ILE D N 1
ATOM 2193 C CA . ILE D 2 20 ? 13.762 -9.504 23.492 1.00 65.83 64 ILE D CA 1
ATOM 2194 C C . ILE D 2 20 ? 12.791 -10.645 23.212 1.00 76.47 64 ILE D C 1
ATOM 2195 O O . ILE D 2 20 ? 11.568 -10.478 23.327 1.00 78.67 64 ILE D O 1
ATOM 2200 N N . ASN D 2 21 ? 13.307 -11.827 22.864 1.00 88.07 65 ASN D N 1
ATOM 2201 C CA . ASN D 2 21 ? 12.401 -12.950 22.638 1.00 70.67 65 ASN D CA 1
ATOM 2202 C C . ASN D 2 21 ? 11.681 -13.355 23.919 1.00 61.92 65 ASN D C 1
ATOM 2203 O O . ASN D 2 21 ? 10.472 -13.630 23.898 1.00 62.41 65 ASN D O 1
ATOM 2208 N N . LEU D 2 22 ? 12.394 -13.376 25.050 1.00 56.78 66 LEU D N 1
ATOM 2209 C CA . LEU D 2 22 ? 11.750 -13.723 26.314 1.00 51.79 66 LEU D CA 1
ATOM 2210 C C . LEU D 2 22 ? 10.665 -12.716 26.664 1.00 59.96 66 LEU D C 1
ATOM 2211 O O . LEU D 2 22 ? 9.578 -13.089 27.117 1.00 60.52 66 LEU D O 1
ATOM 2216 N N . MET D 2 23 ? 10.947 -11.432 26.451 1.00 76.48 67 MET D N 1
ATOM 2217 C CA . MET D 2 23 ? 10.002 -10.381 26.796 1.00 67.58 67 MET D CA 1
ATOM 2218 C C . MET D 2 23 ? 8.752 -10.460 25.928 1.00 69.00 67 MET D C 1
ATOM 2219 O O . MET D 2 23 ? 7.629 -10.309 26.426 1.00 83.95 67 MET D O 1
ATOM 2224 N N . LEU D 2 24 ? 8.928 -10.701 24.626 1.00 68.88 68 LEU D N 1
ATOM 2225 C CA . LEU D 2 24 ? 7.774 -10.821 23.738 1.00 62.50 68 LEU D CA 1
ATOM 2226 C C . LEU D 2 24 ? 6.938 -12.066 24.053 1.00 73.83 68 LEU D C 1
ATOM 2227 O O . LEU D 2 24 ? 5.701 -12.014 23.998 1.00 86.80 68 LEU D O 1
ATOM 2232 N N . SER D 2 25 ? 7.581 -13.188 24.414 1.00 68.51 69 SER D N 1
ATOM 2233 C CA . SER D 2 25 ? 6.806 -14.364 24.822 1.00 60.87 69 SER D CA 1
ATOM 2234 C C . SER D 2 25 ? 6.078 -14.121 26.150 1.00 56.62 69 SER D C 1
ATOM 2235 O O . SER D 2 25 ? 4.951 -14.602 26.342 1.00 49.26 69 SER D O 1
ATOM 2238 N N . THR D 2 26 ? 6.703 -13.397 27.089 1.00 50.02 70 THR D N 1
ATOM 2239 C CA . THR D 2 26 ? 6.005 -13.034 28.325 1.00 46.66 70 THR D CA 1
ATOM 2240 C C . THR D 2 26 ? 4.797 -12.145 28.027 1.00 53.35 70 THR D C 1
ATOM 2241 O O . THR D 2 26 ? 3.726 -12.294 28.642 1.00 60.86 70 THR D O 1
ATOM 2245 N N . TYR D 2 27 ? 4.937 -11.243 27.052 1.00 63.85 71 TYR D N 1
ATOM 2246 C CA . TYR D 2 27 ? 3.799 -10.436 26.626 1.00 71.15 71 TYR D CA 1
ATOM 2247 C C . TYR D 2 27 ? 2.691 -11.320 26.067 1.00 58.01 71 TYR D C 1
ATOM 2248 O O . TYR D 2 27 ? 1.527 -11.194 26.465 1.00 67.15 71 TYR D O 1
ATOM 2257 N N . ALA D 2 28 ? 3.057 -12.284 25.217 1.00 51.29 72 ALA D N 1
ATOM 2258 C CA . ALA D 2 28 ? 2.070 -13.205 24.660 1.00 57.22 72 ALA D CA 1
ATOM 2259 C C . ALA D 2 28 ? 1.337 -13.968 25.758 1.00 71.61 72 ALA D C 1
ATOM 2260 O O . ALA D 2 28 ? 0.115 -14.167 25.682 1.00 83.29 72 ALA D O 1
ATOM 2262 N N . LYS D 2 29 ? 2.067 -14.409 26.784 1.00 62.89 73 LYS D N 1
ATOM 2263 C CA . LYS D 2 29 ? 1.435 -15.152 27.872 1.00 60.93 73 LYS D CA 1
ATOM 2264 C C . LYS D 2 29 ? 0.428 -14.283 28.613 1.00 59.55 73 LYS D C 1
ATOM 2265 O O . LYS D 2 29 ? -0.695 -14.722 28.893 1.00 62.21 73 LYS D O 1
ATOM 2271 N N . LEU D 2 30 ? 0.838 -13.065 28.977 1.00 52.51 74 LEU D N 1
ATOM 2272 C CA . LEU D 2 30 ? -0.076 -12.079 29.554 1.00 52.14 74 LEU D CA 1
ATOM 2273 C C . LEU D 2 30 ? -1.364 -11.963 28.748 1.00 56.17 74 LEU D C 1
ATOM 2274 O O . LEU D 2 30 ? -2.481 -11.999 29.298 1.00 75.78 74 LEU D O 1
ATOM 2279 N N . LEU D 2 31 ? -1.213 -11.861 27.430 1.00 64.81 75 LEU D N 1
ATOM 2280 C CA . LEU D 2 31 ? -2.353 -11.669 26.543 1.00 49.93 75 LEU D CA 1
ATOM 2281 C C . LEU D 2 31 ? -3.296 -12.865 26.615 1.00 48.27 75 LEU D C 1
ATOM 2282 O O . LEU D 2 31 ? -4.524 -12.712 26.747 1.00 69.21 75 LEU D O 1
ATOM 2287 N N . SER D 2 32 ? -2.722 -14.072 26.581 1.00 58.85 76 SER D N 1
ATOM 2288 C CA . SER D 2 32 ? -3.524 -15.286 26.694 1.00 54.20 76 SER D CA 1
ATOM 2289 C C . SER D 2 32 ? -4.265 -15.349 28.027 1.00 47.46 76 SER D C 1
ATOM 2290 O O . SER D 2 32 ? -5.446 -15.713 28.067 1.00 74.62 76 SER D O 1
ATOM 2293 N N . GLU D 2 33 ? -3.590 -15.008 29.130 1.00 47.34 77 GLU D N 1
ATOM 2294 C CA . GLU D 2 33 ? -4.245 -15.088 30.438 1.00 50.68 77 GLU D CA 1
ATOM 2295 C C . GLU D 2 33 ? -5.455 -14.158 30.501 1.00 69.67 77 GLU D C 1
ATOM 2296 O O . GLU D 2 33 ? -6.532 -14.537 30.997 1.00 89.24 77 GLU D O 1
ATOM 2302 N N . ARG D 2 34 ? -5.306 -12.939 29.979 1.00 52.15 78 ARG D N 1
ATOM 2303 C CA . ARG D 2 34 ? -6.427 -12.004 30.030 1.00 47.22 78 ARG D CA 1
ATOM 2304 C C . ARG D 2 34 ? -7.591 -12.496 29.164 1.00 59.94 78 ARG D C 1
ATOM 2305 O O . ARG D 2 34 ? -8.765 -12.451 29.585 1.00 67.66 78 ARG D O 1
ATOM 2313 N N . ALA D 2 35 ? -7.283 -13.014 27.969 1.00 51.32 79 ALA D N 1
ATOM 2314 C CA . ALA D 2 35 ? -8.339 -13.591 27.140 1.00 46.18 79 ALA D CA 1
ATOM 2315 C C . ALA D 2 35 ? -9.036 -14.753 27.845 1.00 51.67 79 ALA D C 1
ATOM 2316 O O . ALA D 2 35 ? -10.257 -14.934 27.703 1.00 79.42 79 ALA D O 1
ATOM 2318 N N . ALA D 2 36 ? -8.286 -15.537 28.625 1.00 57.66 80 ALA D N 1
ATOM 2319 C CA . ALA D 2 36 ? -8.893 -16.631 29.380 1.00 57.32 80 ALA D CA 1
ATOM 2320 C C . ALA D 2 36 ? -9.897 -16.104 30.396 1.00 55.96 80 ALA D C 1
ATOM 2321 O O . ALA D 2 36 ? -10.964 -16.701 30.599 1.00 74.16 80 ALA D O 1
ATOM 2323 N N . VAL D 2 37 ? -9.569 -14.990 31.055 1.00 50.18 81 VAL D N 1
ATOM 2324 C CA . VAL D 2 37 ? -10.526 -14.392 31.990 1.00 57.00 81 VAL D CA 1
ATOM 2325 C C . VAL D 2 37 ? -11.823 -14.031 31.264 1.00 73.53 81 VAL D C 1
ATOM 2326 O O . VAL D 2 37 ? -12.942 -14.277 31.762 1.00 115.33 81 VAL D O 1
ATOM 2330 N N . ASP D 2 38 ? -11.693 -13.446 30.071 1.00 74.71 82 ASP D N 1
ATOM 2331 C CA . ASP D 2 38 ? -12.888 -13.100 29.296 1.00 68.48 82 ASP D CA 1
ATOM 2332 C C . ASP D 2 38 ? -13.733 -14.343 28.989 1.00 58.69 82 ASP D C 1
ATOM 2333 O O . ASP D 2 38 ? -14.972 -14.332 29.120 1.00 76.33 82 ASP D O 1
ATOM 2338 N N . ALA D 2 39 ? -13.074 -15.441 28.613 1.00 60.87 83 ALA D N 1
ATOM 2339 C CA . ALA D 2 39 ? -13.812 -16.676 28.339 1.00 66.12 83 ALA D CA 1
ATOM 2340 C C . ALA D 2 39 ? -14.525 -17.192 29.593 1.00 61.22 83 ALA D C 1
ATOM 2341 O O . ALA D 2 39 ? -15.617 -17.780 29.513 1.00 87.57 83 ALA D O 1
ATOM 2343 N N . SER D 2 40 ? -13.910 -17.002 30.761 1.00 64.22 84 SER D N 1
ATOM 2344 C CA . SER D 2 40 ? -14.575 -17.394 32.003 1.00 68.48 84 SER D CA 1
ATOM 2345 C C . SER D 2 40 ? -15.889 -16.637 32.191 1.00 83.18 84 SER D C 1
ATOM 2346 O O . SER D 2 40 ? -16.905 -17.215 32.615 1.00 108.05 84 SER D O 1
ATOM 2349 N N . TYR D 2 41 ? -15.893 -15.341 31.865 1.00 83.10 85 TYR D N 1
ATOM 2350 C CA . TYR D 2 41 ? -17.159 -14.604 31.886 1.00 75.82 85 TYR D CA 1
ATOM 2351 C C . TYR D 2 41 ? -18.174 -15.184 30.893 1.00 65.94 85 TYR D C 1
ATOM 2352 O O . TYR D 2 41 ? -19.393 -15.195 31.162 1.00 79.35 85 TYR D O 1
ATOM 2361 N N . ILE D 2 42 ? -17.696 -15.673 29.743 1.00 78.63 86 ILE D N 1
ATOM 2362 C CA . ILE D 2 42 ? -18.619 -16.349 28.822 1.00 88.66 86 ILE D CA 1
ATOM 2363 C C . ILE D 2 42 ? -19.304 -17.526 29.527 1.00 81.50 86 ILE D C 1
ATOM 2364 O O . ILE D 2 42 ? -20.533 -17.715 29.441 1.00 81.00 86 ILE D O 1
ATOM 2369 N N . ASP D 2 43 ? -18.521 -18.328 30.251 1.00 83.20 87 ASP D N 1
ATOM 2370 C CA . ASP D 2 43 ? -19.116 -19.465 30.961 1.00 79.23 87 ASP D CA 1
ATOM 2371 C C . ASP D 2 43 ? -20.096 -19.018 32.049 1.00 68.00 87 ASP D C 1
ATOM 2372 O O . ASP D 2 43 ? -21.078 -19.722 32.340 1.00 60.65 87 ASP D O 1
ATOM 2377 N N . GLU D 2 44 ? -19.848 -17.863 32.669 1.00 60.48 88 GLU D N 1
ATOM 2378 C CA . GLU D 2 44 ? -20.824 -17.350 33.632 1.00 60.77 88 GLU D CA 1
ATOM 2379 C C . GLU D 2 44 ? -22.165 -17.050 32.958 1.00 63.12 88 GLU D C 1
ATOM 2380 O O . GLU D 2 44 ? -23.237 -17.366 33.505 1.00 81.52 88 GLU D O 1
ATOM 2386 N N . ILE D 2 45 ? -22.127 -16.444 31.766 1.00 70.22 89 ILE D N 1
ATOM 2387 C CA . ILE D 2 45 ? -23.371 -16.283 31.005 1.00 57.19 89 ILE D CA 1
ATOM 2388 C C . ILE D 2 45 ? -24.043 -17.636 30.783 1.00 60.84 89 ILE D C 1
ATOM 2389 O O . ILE D 2 45 ? -25.277 -17.756 30.842 1.00 65.44 89 ILE D O 1
ATOM 2394 N N . ASP D 2 46 ? -23.244 -18.673 30.508 1.00 84.23 90 ASP D N 1
ATOM 2395 C CA . ASP D 2 46 ? -23.822 -20.012 30.349 1.00 76.82 90 ASP D CA 1
ATOM 2396 C C . ASP D 2 46 ? -24.579 -20.453 31.604 1.00 69.74 90 ASP D C 1
ATOM 2397 O O . ASP D 2 46 ? -25.658 -21.059 31.513 1.00 62.35 90 ASP D O 1
ATOM 2402 N N . GLU D 2 47 ? -24.019 -20.175 32.783 1.00 75.74 91 GLU D N 1
ATOM 2403 C CA . GLU D 2 47 ? -24.710 -20.541 34.023 1.00 73.95 91 GLU D CA 1
ATOM 2404 C C . GLU D 2 47 ? -26.049 -19.815 34.155 1.00 75.51 91 GLU D C 1
ATOM 2405 O O . GLU D 2 47 ? -27.065 -20.418 34.550 1.00 91.24 91 GLU D O 1
ATOM 2411 N N . LEU D 2 48 ? -26.067 -18.515 33.841 1.00 78.43 92 LEU D N 1
ATOM 2412 C CA . LEU D 2 48 ? -27.342 -17.793 33.859 1.00 81.69 92 LEU D CA 1
ATOM 2413 C C . LEU D 2 48 ? -28.348 -18.428 32.906 1.00 81.92 92 LEU D C 1
ATOM 2414 O O . LEU D 2 48 ? -29.546 -18.520 33.218 1.00 83.32 92 LEU D O 1
ATOM 2419 N N . PHE D 2 49 ? -27.881 -18.859 31.732 1.00 82.10 93 PHE D N 1
ATOM 2420 C CA . PHE D 2 49 ? -28.780 -19.510 30.783 1.00 90.03 93 PHE D CA 1
ATOM 2421 C C . PHE D 2 49 ? -29.358 -20.795 31.364 1.00 101.89 93 PHE D C 1
ATOM 2422 O O . PHE D 2 49 ? -30.536 -21.113 31.148 1.00 111.01 93 PHE D O 1
ATOM 2430 N N . LYS D 2 50 ? -28.539 -21.548 32.103 1.00 106.95 94 LYS D N 1
ATOM 2431 C CA . LYS D 2 50 ? -29.041 -22.767 32.732 1.00 90.20 94 LYS D CA 1
ATOM 2432 C C . LYS D 2 50 ? -30.159 -22.451 33.715 1.00 86.25 94 LYS D C 1
ATOM 2433 O O . LYS D 2 50 ? -31.199 -23.128 33.734 1.00 104.49 94 LYS D O 1
ATOM 2439 N N . GLU D 2 51 ? -29.959 -21.424 34.544 1.00 85.78 95 GLU D N 1
ATOM 2440 C CA . GLU D 2 51 ? -30.996 -21.058 35.509 1.00 82.81 95 GLU D CA 1
ATOM 2441 C C . GLU D 2 51 ? -32.284 -20.641 34.803 1.00 87.04 95 GLU D C 1
ATOM 2442 O O . GLU D 2 51 ? -33.392 -21.026 35.218 1.00 94.24 95 GLU D O 1
ATOM 2448 N N . ALA D 2 52 ? -32.155 -19.854 33.731 1.00 84.18 96 ALA D N 1
ATOM 2449 C CA . ALA D 2 52 ? -33.329 -19.434 32.972 1.00 68.56 96 ALA D CA 1
ATOM 2450 C C . ALA D 2 52 ? -34.090 -20.637 32.429 1.00 68.32 96 ALA D C 1
ATOM 2451 O O . ALA D 2 52 ? -35.321 -20.713 32.539 1.00 69.47 96 ALA D O 1
ATOM 2453 N N . ASN D 2 53 ? -33.370 -21.594 31.841 1.00 68.51 97 ASN D N 1
ATOM 2454 C CA . ASN D 2 53 ? -34.035 -22.764 31.279 1.00 84.34 97 ASN D CA 1
ATOM 2455 C C . ASN D 2 53 ? -34.721 -23.593 32.361 1.00 85.60 97 ASN D C 1
ATOM 2456 O O . ASN D 2 53 ? -35.797 -24.155 32.127 1.00 95.46 97 ASN D O 1
ATOM 2461 N N . ALA D 2 54 ? -34.107 -23.708 33.543 1.00 91.28 98 ALA D N 1
ATOM 2462 C CA . ALA D 2 54 ? -34.759 -24.440 34.630 1.00 80.40 98 ALA D CA 1
ATOM 2463 C C . ALA D 2 54 ? -36.077 -23.780 35.031 1.00 77.55 98 ALA D C 1
ATOM 2464 O O . ALA D 2 54 ? -37.106 -24.459 35.201 1.00 96.25 98 ALA D O 1
ATOM 2466 N N . ILE D 2 55 ? -36.066 -22.451 35.190 1.00 71.86 99 ILE D N 1
ATOM 2467 C CA . ILE D 2 55 ? -37.303 -21.750 35.537 1.00 72.34 99 ILE D CA 1
ATOM 2468 C C . ILE D 2 55 ? -38.353 -21.951 34.452 1.00 86.67 99 ILE D C 1
ATOM 2469 O O . ILE D 2 55 ? -39.531 -22.202 34.742 1.00 101.32 99 ILE D O 1
ATOM 2474 N N . GLU D 2 56 ? -37.936 -21.874 33.187 1.00 90.78 100 GLU D N 1
ATOM 2475 C CA . GLU D 2 56 ? -38.872 -22.060 32.082 1.00 90.55 100 GLU D CA 1
ATOM 2476 C C . GLU D 2 56 ? -39.468 -23.463 32.089 1.00 86.21 100 GLU D C 1
ATOM 2477 O O . GLU D 2 56 ? -40.663 -23.639 31.824 1.00 91.12 100 GLU D O 1
ATOM 2483 N N . ASN D 2 57 ? -38.641 -24.477 32.364 1.00 100.44 101 ASN D N 1
ATOM 2484 C CA . ASN D 2 57 ? -39.134 -25.850 32.409 1.00 93.60 101 ASN D CA 1
ATOM 2485 C C . ASN 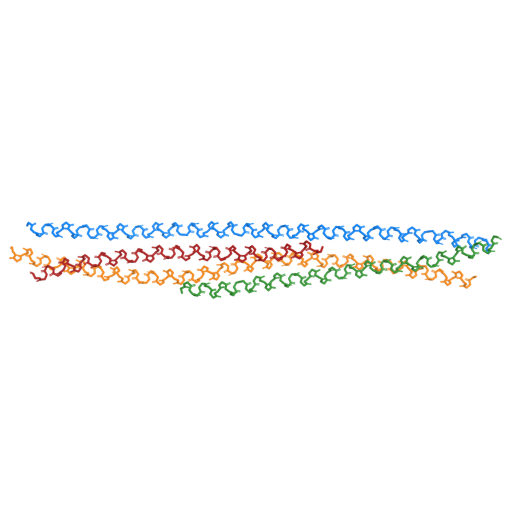D 2 57 ? -40.170 -26.036 33.502 1.00 83.53 101 ASN D C 1
ATOM 2486 O O . ASN D 2 57 ? -41.211 -26.666 33.276 1.00 108.11 101 ASN D O 1
ATOM 2491 N N . PHE D 2 58 ? -39.911 -25.501 34.698 1.00 86.47 102 PHE D N 1
ATOM 2492 C CA . PHE D 2 58 ? -40.929 -25.636 35.735 1.00 89.69 102 PHE D CA 1
ATOM 2493 C C . PHE D 2 58 ? -42.196 -24.878 35.350 1.00 103.60 102 PHE D C 1
ATOM 2494 O O . PHE D 2 58 ? -43.308 -25.359 35.593 1.00 118.71 102 PHE D O 1
ATOM 2502 N N . LEU D 2 59 ? -42.055 -23.686 34.758 1.00 97.34 103 LEU D N 1
ATOM 2503 C CA . LEU D 2 59 ? -43.243 -22.920 34.383 1.00 88.27 103 LEU D CA 1
ATOM 2504 C C . LEU D 2 59 ? -44.054 -23.626 33.305 1.00 97.93 103 LEU D C 1
ATOM 2505 O O . LEU D 2 59 ? -45.280 -23.475 33.264 1.00 103.05 103 LEU D O 1
ATOM 2510 N N . ILE D 2 60 ? -43.401 -24.378 32.415 1.00 105.97 104 ILE D N 1
ATOM 2511 C CA . ILE D 2 60 ? -44.138 -25.067 31.361 1.00 100.10 104 ILE D CA 1
ATOM 2512 C C . ILE D 2 60 ? -45.053 -26.118 31.968 1.00 104.74 104 ILE D C 1
ATOM 2513 O O . ILE D 2 60 ? -46.230 -26.220 31.603 1.00 115.74 104 ILE D O 1
ATOM 2518 N N . GLN D 2 61 ? -44.535 -26.905 32.902 1.00 101.53 105 GLN D N 1
ATOM 2519 C CA . GLN D 2 61 ? -45.340 -27.905 33.599 1.00 98.99 105 GLN D CA 1
ATOM 2520 C C . GLN D 2 61 ? -45.767 -27.415 34.980 1.00 86.15 105 GLN D C 1
ATOM 2521 O O . GLN D 2 61 ? -46.861 -26.874 35.144 1.00 86.96 105 GLN D O 1
#

Solvent-accessible surface area: 19040 Å² total; per-residue (Å²): 174,171,54,62,73,23,39,67,41,18,78,98,0,71,124,74,10,114,111,10,68,98,48,15,78,128,12,55,128,118,13,108,53,70,50,25,106,66,54,82,66,3,62,84,101,7,34,61,31,4,86,110,3,47,96,95,6,140,91,32,34,62,65,29,71,123,58,10,112,108,56,25,103,89,8,84,107,51,19,59,92,0,54,109,11,7,61,46,2,95,150,97,97,79,149,162,28,60,66,18,55,64,49,15,55,95,6,77,111,74,10,94,105,10,68,98,53,13,83,135,11,32,144,99,7,118,56,54,50,79,91,19,69,96,52,2,96,80,70,3,34,64,15,1,97,107,1,38,84,80,15,163,81,28,33,81,70,6,60,122,63,12,120,115,65,46,127,76,13,86,106,30,11,63,96,0,53,109,33,10,56,79,53,103,149,121,126,139,78,119,24,12,99,128,29,18,82,85,5,30,140,42,0,69,102,24,8,70,76,5,27,125,43,20,62,75,36,34,61,42,2,56,62,40,31,86,57,2,44,84,0,50,135,77,0,60,59,24,10,78,105,1,50,133,58,48,108,171,62,195,115,129,25,19,88,113,34,6,102,61,10,11,150,56,2,27,114,21,1,43,46,0,1,124,38,9,28,99,35,7,58,55,2,36,60,44,18,94,71,5,38,108,10,50,133,64,0,52,61,24,9,81,153,6,100,194

Foldseek 3Di:
DVVVVVVVVVVCVVVVVVVVVVVVVVVVVVVVVVVVVVVVVVVVVVVVVVVVVVVVVVVVVVVVVVVVVVVVVVVVVVVVVVVVVVVVVVVVD/DVVVVVVVVVVVVVVVVVVVVVVVVVVVVVVVVVVVVVVVVVVVVVVVVVVVVVVVVVVVVVVVVVVVVVVVVVVVVVVVVVVVVVVVVVVVVD/DVVVVVVVVVVVVVVVVVVVVVVVVVVVVVVVVVVVVVVVVVVVVVVVVVVVVVVVVVVVVVD/DVVVVVVVVVVVVVVVVVVVVVVVVVVVVVVVVVVVVVVVVVVVVVVVVVVVVVVD

Sequence (306 aa):
LYFSSLDSSIDILQKRAQELIENINKSRQKDHALMMTNFRNSLKTKVSDLTEKLEERIYQIYNDHNKIIQEKLQEFTQKMAKISHLETELKQVCGLYFSSLDSSIDILQKRAQELIENINKSRQKDHALMTNFRNSLKTKVSDLTEKLEERIYQIYNDHNKIIQEKLQEFTQKMAKISHLETELKQVCKDEALEKDLNDVSKEINLMLSTYAKLLSERAAVDASYIDEIDELFKEANAIENFLIQKREFLRDEALEKDLNDVSKEINLMLSTYAKLLSERAAVDASYIDEIDELFKEANAIENFLIQ

Secondary structure (DSSP, 8-state):
-HHHHHHHHHHHHHHHHHHHHHHHHHHHHHHHHHHHHHHHHHHHHHHHHHHHHHHHHHHHHHHHHHHHHHHHHHHHHHHHHHHHHHHHHHHH-/-HHHHHHHHHHHHHHHHHHHHHHHHHHHHHHHHHHHHHHHHHHHHHHHHHHHHHHHHHHHHHHHHHHHHHHHHHHHHHHHHHHHHHHHHHHHH-/-HHHHHHHHHHHHHHHHHHHHHHHHHHHHHHHHHHHHHHHHHHHHHHHHHHHHHHHHHHHHH-/-HHHHHHHHHHHHHHHHHHHHHHHHHHHHHHHHHHHHHHHHHHHHHHHHHHHHHH-

Organism: Homo sapiens (NCBI:txid9606)

B-factor: mean 76.79, std 23.13, range [29.6, 160.1]

GO terms:
  GO:0005515 protein binding (F, IPI)
  GO:0005654 nucleoplasm (C, IDA)

InterPro domains:
  IPR034609 Synaptonemal complex central element protein 2 [PTHR28398] (2-167)